Protein AF-X0X8Y9-F1 (afdb_monomer_lite)

pLDDT: mean 87.38, std 11.96, range [33.94, 96.44]

Foldseek 3Di:
DVLQVVLVCQCPPPDCVSHPVDPVSSVVSNVVSVVVVVVPPPPPPPPPPPPPPPDDDPLRVLLVVCCVPCVVQQVQPDADPPPRGTDHLLFCADLRPGDNQDACQVPAPAPDAQPPRNGHDHLQFQADQRPRPRGHPRPPDPDDDDPQFPDAAPDPPDRFTDHANRQAGSHPRDGRPDAGDDPSFPDADPPRRHGDHLCAGQARRNPSHGRPSHVVPPPPDD

Sequence (222 aa):
PEPLWPVLKKAACFDPRRRYADAVTLHRALESAFARVEERRPLRRRSPRRLTVPRPSPLAIQAELFRRRHGGPLGMRYRCFRCDGPIAESMQHCPWCGTADNSFRHISAYPLICPECERGVRPEWTACPWCYAGRLAGNGRPLRADPKAERNCSRRGCTGRLQPFMRYCPVCKQKPRRIWSHPELSDRCPRCRWPVSREFWRLCAWCGRREPGAGAFVAASR

Secondary structure (DSSP, 8-state):
-TTTHHHHHHHT-SSGGGS-SSHHHHHHHHHHHHHHHHHTS------------PPPPHHHHHHHHHHHHHTTTTT--EE-TTT--EE-TT-SS-TTT-------TTT-SSSEE-TTT--EE-TT-SB-TTTS--B----SS-----TT--EE-SSTT---EE-TT-SS-TTT-PPPSSPP-BTTB-EE-TTT--EE-TTT-SB-TTT--B-TTTT-------

Organism: NCBI:txid412755

Structure (mmCIF, N/CA/C/O backbone):
data_AF-X0X8Y9-F1
#
_entry.id   AF-X0X8Y9-F1
#
loop_
_atom_site.group_PDB
_atom_site.id
_atom_site.type_symbol
_atom_site.label_atom_id
_atom_site.label_alt_id
_atom_site.label_comp_id
_atom_site.label_asym_id
_atom_site.label_entity_id
_atom_site.label_seq_id
_atom_site.pdbx_PDB_ins_code
_atom_site.Cartn_x
_atom_site.Cartn_y
_atom_site.Cartn_z
_atom_site.occupancy
_atom_site.B_iso_or_equiv
_atom_site.auth_seq_id
_atom_site.auth_comp_id
_atom_site.auth_asym_id
_atom_site.auth_atom_id
_atom_site.pdbx_PDB_model_num
ATOM 1 N N . PRO A 1 1 ? 30.903 -33.479 -40.314 1.00 66.81 1 PRO A N 1
ATOM 2 C CA . PRO A 1 1 ? 32.132 -33.079 -39.581 1.00 66.81 1 PRO A CA 1
ATOM 3 C C . PRO A 1 1 ? 33.228 -34.121 -39.831 1.00 66.81 1 PRO A C 1
ATOM 5 O O . PRO A 1 1 ? 32.899 -35.270 -40.123 1.00 66.81 1 PRO A O 1
ATOM 8 N N . GLU A 1 2 ? 34.494 -33.711 -39.763 1.00 74.25 2 GLU A N 1
ATOM 9 C CA . GLU A 1 2 ? 35.658 -34.515 -40.177 1.00 74.25 2 GLU A CA 1
ATOM 10 C C . GLU A 1 2 ? 35.669 -35.980 -39.674 1.00 74.25 2 GLU A C 1
ATOM 12 O O . GLU A 1 2 ? 35.932 -36.865 -40.483 1.00 74.25 2 GLU A O 1
ATOM 17 N N . PRO A 1 3 ? 35.305 -36.287 -38.408 1.00 81.62 3 PRO A N 1
ATOM 18 C CA . PRO A 1 3 ? 35.320 -37.665 -37.898 1.00 81.62 3 PRO A CA 1
ATOM 19 C C . PRO A 1 3 ? 34.175 -38.556 -38.408 1.00 81.62 3 PRO A C 1
ATOM 21 O O . PRO A 1 3 ? 34.318 -39.773 -38.448 1.00 81.62 3 PRO A O 1
ATOM 24 N N . LEU A 1 4 ? 33.032 -37.968 -38.781 1.00 86.00 4 LEU A N 1
ATOM 25 C CA . LEU A 1 4 ? 31.817 -38.704 -39.174 1.00 86.00 4 LEU A CA 1
ATOM 26 C C . LEU A 1 4 ? 31.819 -39.105 -40.651 1.00 86.00 4 LEU A C 1
ATOM 28 O O . LEU A 1 4 ? 31.268 -40.137 -41.027 1.00 86.00 4 LEU A O 1
ATOM 32 N N . TRP A 1 5 ? 32.440 -38.292 -41.503 1.00 87.00 5 TRP A N 1
ATOM 33 C CA . TRP A 1 5 ? 32.393 -38.478 -42.952 1.00 87.00 5 TRP A CA 1
ATOM 34 C C . TRP A 1 5 ? 33.022 -39.798 -43.443 1.00 87.00 5 TRP A C 1
ATOM 36 O O . TRP A 1 5 ? 32.417 -40.449 -44.296 1.00 87.00 5 TRP A O 1
ATOM 46 N N . PRO A 1 6 ? 34.163 -40.265 -42.895 1.00 89.50 6 PRO A N 1
ATOM 47 C CA . PRO A 1 6 ? 34.729 -41.564 -43.259 1.00 89.50 6 PRO A CA 1
ATOM 48 C C . PRO A 1 6 ? 33.819 -42.746 -42.895 1.00 89.50 6 PRO A C 1
ATOM 50 O O . PRO A 1 6 ? 33.719 -43.699 -43.667 1.00 89.50 6 PRO A O 1
ATOM 53 N N . VAL A 1 7 ? 33.119 -42.668 -41.756 1.00 90.19 7 VAL A N 1
ATOM 54 C CA . VAL A 1 7 ? 32.194 -43.716 -41.288 1.00 90.19 7 VAL A CA 1
ATOM 55 C C . VAL A 1 7 ? 30.985 -43.814 -42.215 1.00 90.19 7 VAL A C 1
ATOM 57 O O . VAL A 1 7 ? 30.644 -44.900 -42.681 1.00 90.19 7 VAL A O 1
ATOM 60 N N . LEU A 1 8 ? 30.388 -42.674 -42.569 1.00 90.88 8 LEU A N 1
ATOM 61 C CA . LEU A 1 8 ? 29.244 -42.627 -43.484 1.00 90.88 8 LEU A CA 1
ATOM 62 C C . LEU A 1 8 ? 29.615 -43.094 -44.898 1.00 90.88 8 LEU A C 1
ATOM 64 O O . LEU A 1 8 ? 28.872 -43.862 -45.505 1.00 90.88 8 LEU A O 1
ATOM 68 N N . LYS A 1 9 ? 30.796 -42.710 -45.401 1.00 90.12 9 LYS A N 1
ATOM 69 C CA . LYS A 1 9 ? 31.312 -43.187 -46.695 1.00 90.12 9 LYS A CA 1
ATOM 70 C C . LYS A 1 9 ? 31.505 -44.701 -46.728 1.00 90.12 9 LYS A C 1
ATOM 72 O O . LYS A 1 9 ? 31.163 -45.334 -47.724 1.00 90.12 9 LYS A O 1
ATOM 77 N N . LYS A 1 10 ? 32.038 -45.285 -45.652 1.00 89.62 10 LYS A N 1
ATOM 78 C CA . LYS A 1 10 ? 32.224 -46.737 -45.552 1.00 89.62 10 LYS A CA 1
ATOM 79 C C . LYS A 1 10 ? 30.883 -47.473 -45.455 1.00 89.62 10 LYS A C 1
ATOM 81 O O . LYS A 1 10 ? 30.708 -48.499 -46.102 1.00 89.62 10 LYS A O 1
ATOM 86 N N . ALA A 1 11 ? 29.919 -46.928 -44.712 1.00 88.50 11 ALA A N 1
ATOM 87 C CA . ALA A 1 11 ? 28.576 -47.497 -44.590 1.00 88.50 11 ALA A CA 1
ATOM 88 C C . ALA A 1 11 ? 27.799 -47.490 -45.920 1.00 88.50 11 ALA A C 1
ATOM 90 O O . ALA A 1 11 ? 27.109 -48.457 -46.234 1.00 88.50 11 ALA A O 1
ATOM 91 N N . ALA A 1 12 ? 27.951 -46.426 -46.714 1.00 88.50 12 ALA A N 1
ATOM 92 C CA . ALA A 1 12 ? 27.275 -46.243 -47.999 1.00 88.50 12 ALA A CA 1
ATOM 93 C C . ALA A 1 12 ? 28.006 -46.883 -49.201 1.00 88.50 12 ALA A C 1
ATOM 95 O O . ALA A 1 12 ? 27.564 -46.727 -50.338 1.00 88.50 12 ALA A O 1
ATOM 96 N N . CYS A 1 13 ? 29.133 -47.576 -48.990 1.00 87.94 13 CYS A N 1
ATOM 97 C CA . CYS A 1 13 ? 29.916 -48.160 -50.081 1.00 87.94 13 CYS A CA 1
ATOM 98 C C . CYS A 1 13 ? 29.124 -49.262 -50.795 1.00 87.94 13 CYS A C 1
ATOM 100 O O . CYS A 1 13 ? 28.638 -50.165 -50.136 1.00 87.94 13 CYS A O 1
ATOM 102 N N . PHE A 1 14 ? 29.007 -49.245 -52.125 1.00 82.62 14 PHE A N 1
ATOM 103 C CA . PHE A 1 14 ? 28.185 -50.229 -52.844 1.00 82.62 14 PHE A CA 1
ATOM 104 C C . PHE A 1 14 ? 28.696 -51.676 -52.693 1.00 82.62 14 PHE A C 1
ATOM 106 O O . PHE A 1 14 ? 27.888 -52.585 -52.523 1.00 82.62 14 PHE A O 1
ATOM 113 N N . ASP A 1 15 ? 30.016 -51.881 -52.654 1.00 87.94 15 ASP A N 1
ATOM 114 C CA . ASP A 1 15 ? 30.656 -53.191 -52.470 1.00 87.94 15 ASP A CA 1
ATOM 115 C C . ASP A 1 15 ? 30.495 -53.706 -51.019 1.00 87.94 15 ASP A C 1
ATOM 117 O O . ASP A 1 15 ? 31.039 -53.086 -50.096 1.00 87.94 15 ASP A O 1
ATOM 121 N N . PRO A 1 16 ? 29.806 -54.845 -50.788 1.00 80.69 16 PRO A N 1
ATOM 122 C CA . PRO A 1 16 ? 29.609 -55.414 -49.453 1.00 80.69 16 PRO A CA 1
ATOM 123 C C . PRO A 1 16 ? 30.911 -55.695 -48.696 1.00 80.69 16 PRO A C 1
ATOM 125 O O . PRO A 1 16 ? 30.948 -55.546 -47.477 1.00 80.69 16 PRO A O 1
ATOM 128 N N . ARG A 1 17 ? 32.003 -56.031 -49.397 1.00 85.69 17 ARG A N 1
ATOM 129 C CA . ARG A 1 17 ? 33.309 -56.327 -48.774 1.00 85.69 17 ARG A CA 1
ATOM 130 C C . ARG A 1 17 ? 34.001 -55.078 -48.233 1.00 85.69 17 ARG A C 1
ATOM 132 O O . ARG A 1 17 ? 34.916 -55.175 -47.420 1.00 85.69 17 ARG A O 1
ATOM 139 N N . ARG A 1 18 ? 33.575 -53.900 -48.691 1.00 84.19 18 ARG A N 1
ATOM 140 C CA . ARG A 1 18 ? 34.103 -52.596 -48.270 1.00 84.19 18 ARG A CA 1
ATOM 141 C C . ARG A 1 18 ? 33.216 -51.909 -47.230 1.00 84.19 18 ARG A C 1
ATOM 143 O O . ARG A 1 18 ? 33.633 -50.889 -46.678 1.00 84.19 18 ARG A O 1
ATOM 150 N N . ARG A 1 19 ? 32.032 -52.461 -46.933 1.00 87.69 19 ARG A N 1
ATOM 151 C CA . ARG A 1 19 ? 31.127 -51.981 -45.876 1.00 87.69 19 ARG A CA 1
ATOM 152 C C . ARG A 1 19 ? 31.558 -52.475 -44.494 1.00 87.69 19 ARG A C 1
ATOM 154 O O . ARG A 1 19 ? 32.554 -53.174 -44.320 1.00 87.69 19 ARG A O 1
ATOM 161 N N . TYR A 1 20 ? 30.808 -52.056 -43.482 1.00 90.38 20 TYR A N 1
ATOM 162 C CA . TYR A 1 20 ? 30.846 -52.696 -42.174 1.00 90.38 20 TYR A CA 1
ATOM 163 C C . TYR A 1 20 ? 30.244 -54.098 -42.276 1.00 90.38 20 TYR A C 1
ATOM 165 O O . TYR A 1 20 ? 29.235 -54.277 -42.952 1.00 90.38 20 TYR A O 1
ATOM 173 N N . ALA A 1 21 ? 30.879 -55.069 -41.616 1.00 88.00 21 ALA A N 1
ATOM 174 C CA . ALA A 1 21 ? 30.461 -56.469 -41.652 1.00 88.00 21 ALA A CA 1
ATOM 175 C C . ALA A 1 21 ? 29.046 -56.669 -41.085 1.00 88.00 21 ALA A C 1
ATOM 177 O O . ALA A 1 21 ? 28.286 -57.486 -41.592 1.00 88.00 21 ALA A O 1
ATOM 178 N N . ASP A 1 22 ? 28.683 -55.883 -40.070 1.00 89.44 22 ASP A N 1
ATOM 179 C CA . ASP A 1 22 ? 27.375 -55.913 -39.431 1.00 89.44 22 ASP A CA 1
ATOM 180 C C . ASP A 1 22 ? 26.978 -54.533 -38.876 1.00 89.44 22 ASP A C 1
ATOM 182 O O . ASP A 1 22 ? 27.764 -53.573 -38.832 1.00 89.44 22 ASP A O 1
ATOM 186 N N . ALA A 1 23 ? 25.718 -54.441 -38.445 1.00 85.19 23 ALA A N 1
ATOM 187 C CA . ALA A 1 23 ? 25.147 -53.224 -37.879 1.00 85.19 23 ALA A CA 1
ATOM 188 C C . ALA A 1 23 ? 25.803 -52.826 -36.546 1.00 85.19 23 ALA A C 1
ATOM 190 O O . ALA A 1 23 ? 25.884 -51.638 -36.235 1.00 85.19 23 ALA A O 1
ATOM 191 N N . VAL A 1 24 ? 26.320 -53.794 -35.781 1.00 92.00 24 VAL A N 1
ATOM 192 C CA . VAL A 1 24 ? 26.969 -53.559 -34.480 1.00 92.00 24 VAL A CA 1
ATOM 193 C C . VAL A 1 24 ? 28.293 -52.818 -34.671 1.00 92.00 24 VAL A C 1
ATOM 195 O O . VAL A 1 24 ? 28.588 -51.846 -33.973 1.00 92.00 24 VAL A O 1
ATOM 198 N N . THR A 1 25 ? 29.071 -53.230 -35.666 1.00 89.69 25 THR A N 1
ATOM 199 C CA . THR A 1 25 ? 30.358 -52.635 -36.026 1.00 89.69 25 THR A CA 1
ATOM 200 C C . THR A 1 25 ? 30.165 -51.222 -36.572 1.00 89.69 25 THR A C 1
ATOM 202 O O . THR A 1 25 ? 30.924 -50.317 -36.218 1.00 89.69 25 THR A O 1
ATOM 205 N N . LEU A 1 26 ? 29.123 -51.002 -37.382 1.00 92.94 26 LEU A N 1
ATOM 206 C CA . LEU A 1 26 ? 28.735 -49.661 -37.827 1.00 92.94 26 LEU A CA 1
ATOM 207 C C . LEU A 1 26 ? 28.342 -48.768 -36.642 1.00 92.94 26 LEU A C 1
ATOM 209 O O . LEU A 1 26 ? 28.807 -47.632 -36.552 1.00 92.94 26 LEU A O 1
ATOM 213 N N . HIS A 1 27 ? 27.514 -49.276 -35.730 1.00 90.75 27 HIS A N 1
ATOM 214 C CA . HIS A 1 27 ? 27.032 -48.511 -34.584 1.00 90.75 27 HIS A CA 1
ATOM 215 C C . HIS A 1 27 ? 28.185 -48.040 -33.687 1.00 90.75 27 HIS A C 1
ATOM 217 O O . HIS A 1 27 ? 28.309 -46.844 -33.428 1.00 90.75 27 HIS A O 1
ATOM 223 N N . ARG A 1 28 ? 29.117 -48.938 -33.338 1.00 92.81 28 ARG A N 1
ATOM 224 C CA . ARG A 1 28 ? 30.324 -48.590 -32.561 1.00 92.81 28 ARG A CA 1
ATOM 225 C C . ARG A 1 28 ? 31.204 -47.553 -33.264 1.00 92.81 28 ARG A C 1
ATOM 227 O O . ARG A 1 28 ? 31.766 -46.662 -32.622 1.00 92.81 28 ARG A O 1
ATOM 234 N N . ALA A 1 29 ? 31.331 -47.656 -34.589 1.00 90.81 29 ALA A N 1
ATOM 235 C CA . ALA A 1 29 ? 32.090 -46.693 -35.383 1.00 90.81 29 ALA A CA 1
ATOM 236 C C . ALA A 1 29 ? 31.421 -45.308 -35.401 1.00 90.81 29 ALA A C 1
ATOM 238 O O . ALA A 1 29 ? 32.118 -44.294 -35.330 1.00 90.81 29 ALA A O 1
ATOM 239 N N . LEU A 1 30 ? 30.087 -45.261 -35.458 1.00 93.38 30 LEU A N 1
ATOM 240 C CA . LEU A 1 30 ? 29.317 -44.022 -35.355 1.00 93.38 30 LEU A CA 1
ATOM 241 C C . LEU A 1 30 ? 29.468 -43.382 -33.975 1.00 93.38 30 LEU A C 1
ATOM 243 O O . LEU A 1 30 ? 29.804 -42.202 -33.910 1.00 93.38 30 LEU A O 1
ATOM 247 N N . GLU A 1 31 ? 29.294 -44.138 -32.890 1.00 93.31 31 GLU A N 1
ATOM 248 C CA . GLU A 1 31 ? 29.461 -43.624 -31.521 1.00 93.31 31 GLU A CA 1
ATOM 249 C C . GLU A 1 31 ? 30.859 -43.036 -31.304 1.00 93.31 31 GLU A C 1
ATOM 251 O O . GLU A 1 31 ? 30.999 -41.906 -30.834 1.00 93.31 31 GLU A O 1
ATOM 256 N N . SER A 1 32 ? 31.895 -43.749 -31.753 1.00 89.38 32 SER A N 1
ATOM 257 C CA . SER A 1 32 ? 33.283 -43.275 -31.680 1.00 89.38 32 SER A CA 1
ATOM 258 C C . SER A 1 32 ? 33.499 -41.983 -32.477 1.00 89.38 32 SER A C 1
ATOM 260 O O . SER A 1 32 ? 34.232 -41.088 -32.051 1.00 89.38 32 SER A O 1
ATOM 262 N N . ALA A 1 33 ? 32.868 -41.861 -33.648 1.00 90.75 33 ALA A N 1
ATOM 263 C CA . ALA A 1 33 ? 32.947 -40.654 -34.461 1.00 90.75 33 ALA A CA 1
ATOM 264 C C . ALA A 1 33 ? 32.200 -39.474 -33.821 1.00 90.75 33 ALA A C 1
ATOM 266 O O . ALA A 1 33 ? 32.706 -38.353 -33.865 1.00 90.75 33 ALA A O 1
ATOM 267 N N . PHE A 1 34 ? 31.042 -39.712 -33.201 1.00 90.00 34 PHE A N 1
ATOM 268 C CA . PHE A 1 34 ? 30.302 -38.690 -32.458 1.00 90.00 34 PHE A CA 1
ATOM 269 C C . PHE A 1 34 ? 31.062 -38.215 -31.217 1.00 90.00 34 PHE A C 1
ATOM 271 O O . PHE A 1 34 ? 31.177 -37.006 -31.021 1.00 90.00 34 PHE A O 1
ATOM 278 N N . ALA A 1 35 ? 31.661 -39.126 -30.444 1.00 87.44 35 ALA A N 1
ATOM 279 C CA . ALA A 1 35 ? 32.485 -38.775 -29.286 1.00 87.44 35 ALA A CA 1
ATOM 280 C C . ALA A 1 35 ? 33.635 -37.831 -29.679 1.00 87.44 35 ALA A C 1
ATOM 282 O O . ALA A 1 35 ? 33.803 -36.768 -29.087 1.00 87.44 35 ALA A O 1
ATOM 283 N N . ARG A 1 36 ? 34.341 -38.136 -30.776 1.00 86.12 36 ARG A N 1
ATOM 284 C CA . ARG A 1 36 ? 35.411 -37.276 -31.318 1.00 86.12 36 ARG A CA 1
ATOM 285 C C . ARG A 1 36 ? 34.916 -35.914 -31.801 1.00 86.12 36 ARG A C 1
ATOM 287 O O . ARG A 1 36 ? 35.677 -34.950 -31.797 1.00 86.12 36 ARG A O 1
ATOM 294 N N . VAL A 1 37 ? 33.676 -35.823 -32.279 1.00 85.75 37 VAL A N 1
ATOM 295 C CA . VAL A 1 37 ? 33.069 -34.540 -32.668 1.00 85.75 37 VAL A CA 1
ATOM 296 C C . VAL A 1 37 ? 32.764 -33.696 -31.436 1.00 85.75 37 VAL A C 1
ATOM 298 O O . VAL A 1 37 ? 33.011 -32.491 -31.473 1.00 85.75 37 VAL A O 1
ATOM 301 N N . GLU A 1 38 ? 32.281 -34.312 -30.358 1.00 81.56 38 GLU A N 1
ATOM 302 C CA . GLU A 1 38 ? 31.986 -33.604 -29.111 1.00 81.56 38 GLU A CA 1
ATOM 303 C C . GLU A 1 38 ? 33.271 -33.188 -28.378 1.00 81.56 38 GLU A C 1
ATOM 305 O O . GLU A 1 38 ? 33.365 -32.053 -27.924 1.00 81.56 38 GLU A O 1
ATOM 310 N N . GLU A 1 39 ? 34.310 -34.030 -28.365 1.00 81.06 39 GLU A N 1
ATOM 311 C CA . GLU A 1 39 ? 35.641 -33.684 -27.832 1.00 81.06 39 GLU A CA 1
ATOM 312 C C . GLU A 1 39 ? 36.294 -32.524 -28.594 1.00 81.06 39 GLU A C 1
ATOM 314 O O . GLU A 1 39 ? 36.922 -31.645 -28.004 1.00 81.06 39 GLU A O 1
ATOM 319 N N . ARG A 1 40 ? 36.133 -32.494 -29.925 1.00 76.25 40 ARG A N 1
ATOM 320 C CA . ARG A 1 40 ? 36.637 -31.407 -30.779 1.00 76.25 40 ARG A CA 1
ATOM 321 C C . ARG A 1 40 ? 35.747 -30.172 -30.758 1.00 76.25 40 ARG A C 1
ATOM 323 O O . ARG A 1 40 ? 36.097 -29.175 -31.395 1.00 76.25 40 ARG A O 1
ATOM 330 N N . ARG A 1 41 ? 34.603 -30.205 -30.073 1.00 74.94 41 ARG A N 1
ATOM 331 C CA . ARG A 1 41 ? 33.740 -29.038 -29.936 1.00 74.94 41 ARG A CA 1
ATOM 332 C C . ARG A 1 41 ? 34.466 -28.054 -29.021 1.00 74.94 41 ARG A C 1
ATOM 334 O O . ARG A 1 41 ? 34.586 -28.320 -27.826 1.00 74.94 41 ARG A O 1
ATOM 341 N N . PRO A 1 42 ? 34.960 -26.910 -29.533 1.00 67.44 42 PRO A N 1
ATOM 342 C CA . PRO A 1 42 ? 35.598 -25.945 -28.662 1.00 67.44 42 PRO A CA 1
ATOM 343 C C . PRO A 1 42 ? 34.568 -25.543 -27.612 1.00 67.44 42 PRO A C 1
ATOM 345 O O . PRO A 1 42 ? 33.454 -25.128 -27.961 1.00 67.44 42 PRO A O 1
ATOM 348 N N . LEU A 1 43 ? 34.928 -25.671 -26.330 1.00 63.81 43 LEU A N 1
ATOM 349 C CA . LEU A 1 43 ? 34.192 -25.024 -25.255 1.00 63.81 43 LEU A CA 1
ATOM 350 C C . LEU A 1 43 ? 34.095 -23.563 -25.668 1.00 63.81 43 LEU A C 1
ATOM 352 O O . LEU A 1 43 ? 35.095 -22.843 -25.658 1.00 63.81 43 LEU A O 1
ATOM 356 N N . ARG A 1 44 ? 32.909 -23.132 -26.113 1.00 58.47 44 ARG A N 1
ATOM 357 C CA . ARG A 1 44 ? 32.643 -21.721 -26.368 1.00 58.47 44 ARG A CA 1
ATOM 358 C C . ARG A 1 44 ? 32.876 -21.039 -25.031 1.00 58.47 44 ARG A C 1
ATOM 360 O O . ARG A 1 44 ? 31.972 -21.004 -24.197 1.00 58.47 44 ARG A O 1
ATOM 367 N N . ARG A 1 45 ? 34.087 -20.513 -24.823 1.00 57.75 45 ARG A N 1
ATOM 368 C CA . ARG A 1 45 ? 34.375 -19.534 -23.786 1.00 57.75 45 ARG A CA 1
ATOM 369 C C . ARG A 1 45 ? 33.415 -18.403 -24.089 1.00 57.75 45 ARG A C 1
ATOM 371 O O . ARG A 1 45 ? 33.621 -17.632 -25.025 1.00 57.75 45 ARG A O 1
ATOM 378 N N . ARG A 1 46 ? 32.282 -18.396 -23.385 1.00 58.22 46 ARG A N 1
ATOM 379 C CA . ARG A 1 46 ? 31.335 -17.294 -23.421 1.00 58.22 46 ARG A CA 1
ATOM 380 C C . ARG A 1 46 ? 32.139 -16.113 -22.912 1.00 58.22 46 ARG A C 1
ATOM 382 O O . ARG A 1 46 ? 32.348 -15.992 -21.711 1.00 58.22 46 ARG A O 1
ATOM 389 N N . SER A 1 47 ? 32.650 -15.306 -23.839 1.00 54.97 47 SER A N 1
ATOM 390 C CA . SER A 1 47 ? 33.189 -13.996 -23.509 1.00 54.97 47 SER A CA 1
ATOM 391 C C . SER A 1 47 ? 32.129 -13.337 -22.628 1.00 54.97 47 SER A C 1
ATOM 393 O O . SER A 1 47 ? 30.957 -13.361 -23.036 1.00 54.97 47 SER A O 1
ATOM 395 N N . PRO A 1 48 ? 32.455 -12.901 -21.396 1.00 53.81 48 PRO A N 1
ATOM 396 C CA . PRO A 1 48 ? 31.458 -12.348 -20.500 1.00 53.81 48 PRO A CA 1
ATOM 397 C C . PRO A 1 48 ? 30.810 -11.199 -21.257 1.00 53.81 48 PRO A C 1
ATOM 399 O O . PRO A 1 48 ? 31.452 -10.185 -21.535 1.00 53.81 48 PRO A O 1
ATOM 402 N N . ARG A 1 49 ? 29.553 -11.391 -21.680 1.00 57.66 49 ARG A N 1
ATOM 403 C CA . ARG A 1 49 ? 28.761 -10.306 -22.245 1.00 57.66 49 ARG A CA 1
ATOM 404 C C . ARG A 1 49 ? 28.807 -9.237 -21.170 1.00 57.66 49 ARG A C 1
ATOM 406 O O . ARG A 1 49 ? 28.274 -9.466 -20.086 1.00 57.66 49 ARG A O 1
ATOM 413 N N . ARG A 1 50 ? 29.481 -8.113 -21.443 1.00 57.28 50 ARG A N 1
ATOM 414 C CA . ARG A 1 50 ? 29.315 -6.906 -20.639 1.00 57.28 50 ARG A CA 1
ATOM 415 C C . ARG A 1 50 ? 27.815 -6.657 -20.647 1.00 57.28 50 ARG A C 1
ATOM 417 O O . ARG A 1 50 ? 27.263 -6.283 -21.677 1.00 57.28 50 ARG A O 1
ATOM 424 N N . LEU A 1 51 ? 27.150 -6.998 -19.547 1.00 60.25 51 LEU A N 1
ATOM 425 C CA . LEU A 1 51 ? 25.762 -6.647 -19.324 1.00 60.25 51 LEU A CA 1
ATOM 426 C C . LEU A 1 51 ? 25.762 -5.127 -19.331 1.00 60.25 51 LEU A C 1
ATOM 428 O O . LEU A 1 51 ? 26.231 -4.500 -18.384 1.00 60.25 51 LEU A O 1
ATOM 432 N N . THR A 1 52 ? 25.346 -4.537 -20.448 1.00 61.28 52 THR A N 1
ATOM 433 C CA . THR A 1 52 ? 25.115 -3.104 -20.541 1.00 61.28 52 THR A CA 1
ATOM 434 C C . THR A 1 52 ? 24.025 -2.815 -19.523 1.00 61.28 52 THR A C 1
ATOM 436 O O . THR A 1 52 ? 22.862 -3.127 -19.770 1.00 61.28 52 THR A O 1
ATOM 439 N N . VAL A 1 53 ? 24.406 -2.333 -18.337 1.00 64.81 53 VAL A N 1
ATOM 440 C CA . VAL A 1 53 ? 23.449 -1.982 -17.288 1.00 64.81 53 VAL A CA 1
ATOM 441 C C . VAL A 1 53 ? 22.542 -0.913 -17.895 1.00 64.81 53 VAL A C 1
ATOM 443 O O . VAL A 1 53 ? 23.048 0.156 -18.257 1.00 64.81 53 VAL A O 1
ATOM 446 N N . PRO A 1 54 ? 21.239 -1.188 -18.093 1.00 71.31 54 PRO A N 1
ATOM 447 C CA . PRO A 1 54 ? 20.341 -0.210 -18.678 1.00 71.31 54 PRO A CA 1
ATOM 448 C C . PRO A 1 54 ? 20.366 1.043 -17.810 1.00 71.31 54 PRO A C 1
ATOM 450 O O . PRO A 1 54 ? 20.276 0.951 -16.583 1.00 71.31 54 PRO A O 1
ATOM 453 N N . ARG A 1 55 ? 20.506 2.218 -18.433 1.00 77.00 55 ARG A N 1
ATOM 45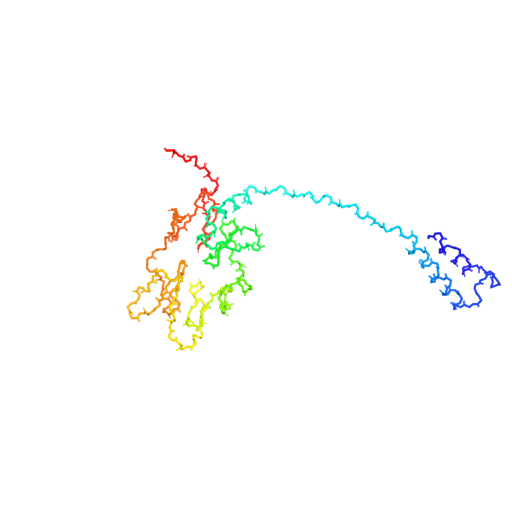4 C CA . ARG A 1 55 ? 20.419 3.477 -17.689 1.00 77.00 55 ARG A CA 1
ATOM 455 C C . ARG A 1 55 ? 19.062 3.516 -16.972 1.00 77.00 55 ARG A C 1
ATOM 457 O O . ARG A 1 55 ? 18.043 3.254 -17.618 1.00 77.00 55 ARG A O 1
ATOM 464 N N . PRO A 1 56 ? 19.025 3.807 -15.661 1.00 81.56 56 PRO A N 1
ATOM 465 C CA . PRO A 1 56 ? 17.773 3.839 -14.925 1.00 81.56 56 PRO A CA 1
ATOM 466 C C . PRO A 1 56 ? 16.869 4.929 -15.504 1.00 81.56 56 PRO A C 1
ATOM 468 O O . PRO A 1 56 ? 17.324 6.026 -15.828 1.00 81.56 56 PRO A O 1
ATOM 471 N N . SER A 1 57 ? 15.578 4.624 -15.644 1.00 86.00 57 SER A N 1
ATOM 472 C CA . SER A 1 57 ? 14.605 5.618 -16.100 1.00 86.00 57 SER A CA 1
ATOM 473 C C . SER A 1 57 ? 14.500 6.773 -15.091 1.00 86.00 57 SER A C 1
ATOM 475 O O . SER A 1 57 ? 14.719 6.555 -13.895 1.00 86.00 57 SER A O 1
ATOM 477 N N . PRO A 1 58 ? 14.090 7.985 -15.511 1.00 85.94 58 PRO A N 1
ATOM 478 C CA . PRO A 1 58 ? 13.862 9.096 -14.582 1.00 85.94 58 PRO A CA 1
ATOM 479 C C . PRO A 1 58 ? 12.925 8.728 -13.421 1.00 85.94 58 PRO A C 1
ATOM 481 O O . PRO A 1 58 ? 13.160 9.116 -12.281 1.00 85.94 58 PRO A O 1
ATOM 484 N N . LEU A 1 59 ? 11.907 7.902 -13.693 1.00 84.94 59 LEU A N 1
ATOM 485 C CA . LEU A 1 59 ? 10.999 7.384 -12.670 1.00 84.94 59 LEU A CA 1
ATOM 486 C C . LEU A 1 59 ? 11.716 6.466 -11.674 1.00 84.94 59 LEU A C 1
ATOM 488 O O . LEU A 1 59 ? 11.464 6.561 -10.478 1.00 84.94 59 LEU A O 1
ATOM 492 N N . ALA A 1 60 ? 12.604 5.589 -12.149 1.00 87.94 60 ALA A N 1
ATOM 493 C CA . ALA A 1 60 ? 13.385 4.712 -11.280 1.00 87.94 60 ALA A CA 1
ATOM 494 C C . ALA A 1 60 ? 14.329 5.517 -10.372 1.00 87.94 60 ALA A C 1
ATOM 496 O O . ALA A 1 60 ? 14.467 5.190 -9.196 1.00 87.94 60 ALA A O 1
ATOM 497 N N . ILE A 1 61 ? 14.915 6.603 -10.887 1.00 89.88 61 ILE A N 1
ATOM 498 C CA . ILE A 1 61 ? 15.747 7.522 -10.097 1.00 89.88 61 ILE A CA 1
ATOM 499 C C . ILE A 1 61 ? 14.900 8.232 -9.031 1.00 89.88 61 ILE A C 1
ATOM 501 O O . ILE A 1 61 ? 15.265 8.217 -7.858 1.00 89.88 61 ILE A O 1
ATOM 505 N N . GLN A 1 62 ? 13.745 8.797 -9.400 1.00 90.19 62 GLN A N 1
ATOM 506 C CA . GLN A 1 62 ? 12.819 9.439 -8.452 1.00 90.19 62 GLN A CA 1
ATOM 507 C C . GLN A 1 62 ? 12.345 8.472 -7.360 1.00 90.19 62 GLN A C 1
ATOM 509 O O . GLN A 1 62 ? 12.352 8.811 -6.177 1.00 90.19 62 GLN A O 1
ATOM 514 N N . ALA A 1 63 ? 11.970 7.256 -7.752 1.00 92.12 63 ALA A N 1
ATOM 515 C CA . ALA A 1 63 ? 11.561 6.193 -6.846 1.00 92.12 63 ALA A CA 1
ATOM 516 C C . ALA A 1 63 ? 12.674 5.815 -5.857 1.00 92.12 63 ALA A C 1
ATOM 518 O O . ALA A 1 63 ? 12.421 5.667 -4.661 1.00 92.12 63 ALA A O 1
ATOM 519 N N . GLU A 1 64 ? 13.911 5.695 -6.336 1.00 92.50 64 GLU A N 1
ATOM 520 C CA . GLU A 1 64 ? 15.076 5.404 -5.502 1.00 92.50 64 GLU A CA 1
ATOM 521 C C . GLU A 1 64 ? 15.373 6.540 -4.512 1.00 92.50 64 GLU A C 1
ATOM 523 O O . GLU A 1 64 ? 15.566 6.281 -3.323 1.00 92.50 64 GLU A O 1
ATOM 528 N N . LEU A 1 65 ? 15.360 7.793 -4.976 1.00 92.31 65 LEU A N 1
ATOM 529 C CA . LEU A 1 65 ? 15.543 8.973 -4.124 1.00 92.31 65 LEU A CA 1
ATOM 530 C C . LEU A 1 65 ? 14.471 9.037 -3.032 1.00 92.31 65 LEU A C 1
ATOM 532 O O . LEU A 1 65 ? 14.798 9.195 -1.853 1.00 92.31 65 LEU A O 1
ATOM 536 N N . PHE A 1 66 ? 13.206 8.823 -3.404 1.00 93.12 66 PHE A N 1
ATOM 537 C CA . PHE A 1 66 ? 12.104 8.764 -2.450 1.00 93.12 66 PHE A CA 1
ATOM 538 C C . PHE A 1 66 ? 12.315 7.656 -1.413 1.00 93.12 66 PHE A C 1
ATOM 540 O O . PHE A 1 66 ? 12.147 7.890 -0.216 1.00 93.12 66 PHE A O 1
ATOM 547 N N . ARG A 1 67 ? 12.719 6.452 -1.846 1.00 94.62 67 ARG A N 1
ATOM 548 C CA . ARG A 1 67 ? 12.986 5.330 -0.933 1.00 94.62 67 ARG A CA 1
ATOM 549 C C . ARG A 1 67 ? 14.075 5.673 0.074 1.00 94.62 67 ARG A C 1
ATOM 551 O O . ARG A 1 67 ? 13.921 5.358 1.249 1.00 94.62 67 ARG A O 1
ATOM 558 N N . ARG A 1 68 ? 15.168 6.296 -0.370 1.00 93.12 68 ARG A N 1
ATOM 559 C CA . ARG A 1 68 ? 16.281 6.670 0.514 1.00 93.12 68 ARG A CA 1
ATOM 560 C C . ARG A 1 68 ? 15.853 7.696 1.558 1.00 93.12 68 ARG A C 1
ATOM 562 O O . ARG A 1 68 ? 16.229 7.553 2.715 1.00 93.12 68 ARG A O 1
ATOM 569 N N . ARG A 1 69 ? 15.051 8.689 1.162 1.00 92.00 69 ARG A N 1
ATOM 570 C CA . ARG A 1 69 ? 14.621 9.777 2.051 1.00 92.00 69 ARG A CA 1
ATOM 571 C C . ARG A 1 69 ? 13.493 9.370 3.001 1.00 92.00 69 ARG A C 1
ATOM 573 O O . ARG A 1 69 ? 13.553 9.687 4.179 1.00 92.00 69 ARG A O 1
ATOM 580 N N . HIS A 1 70 ? 12.490 8.650 2.503 1.00 93.19 70 HIS A N 1
ATOM 581 C CA . HIS A 1 70 ? 11.231 8.425 3.225 1.00 93.19 70 HIS A CA 1
ATOM 582 C C . HIS A 1 70 ? 10.892 6.941 3.444 1.00 93.19 70 HIS A C 1
ATOM 584 O O . HIS A 1 70 ? 9.903 6.615 4.105 1.00 93.19 70 HIS A O 1
ATOM 590 N N . GLY A 1 71 ? 11.676 6.015 2.882 1.00 91.19 71 GLY A N 1
ATOM 591 C CA . GLY A 1 71 ? 11.303 4.602 2.815 1.00 91.19 71 GLY A CA 1
ATOM 592 C C . GLY A 1 71 ? 11.285 3.886 4.164 1.00 91.19 71 GLY A C 1
ATOM 593 O O . GLY A 1 71 ? 10.430 3.029 4.375 1.00 91.19 71 GLY A O 1
ATOM 594 N N . GLY A 1 72 ? 12.175 4.258 5.089 1.00 91.44 72 GLY A N 1
ATOM 595 C CA . GLY A 1 72 ? 12.203 3.709 6.449 1.00 91.44 72 GLY A CA 1
ATOM 596 C C . GLY A 1 72 ? 10.912 4.009 7.222 1.00 91.44 72 GLY A C 1
ATOM 597 O O . GLY A 1 72 ? 10.180 3.064 7.531 1.00 91.44 72 GLY A O 1
ATOM 598 N N . PRO A 1 73 ? 10.589 5.294 7.475 1.00 91.50 73 PRO A N 1
ATOM 599 C CA . PRO A 1 73 ? 9.379 5.694 8.199 1.00 91.50 73 PRO A CA 1
ATOM 600 C C . PRO A 1 73 ? 8.075 5.201 7.558 1.00 91.50 73 PRO A C 1
ATOM 602 O O . PRO A 1 73 ? 7.176 4.746 8.257 1.00 91.50 73 PRO A O 1
ATOM 605 N N . LEU A 1 74 ? 7.985 5.212 6.222 1.00 91.69 74 LEU A N 1
ATOM 606 C CA . LEU A 1 74 ? 6.788 4.755 5.503 1.00 91.69 74 LEU A CA 1
ATOM 607 C C . LEU A 1 74 ? 6.691 3.230 5.356 1.00 91.69 74 LEU A C 1
ATOM 609 O O . LEU A 1 74 ? 5.714 2.732 4.792 1.00 91.69 74 LEU A O 1
ATOM 613 N N . GLY A 1 75 ? 7.694 2.476 5.814 1.00 91.19 75 GLY A N 1
ATOM 614 C CA . GLY A 1 75 ? 7.723 1.022 5.670 1.00 91.19 75 GLY A CA 1
ATOM 615 C C . GLY A 1 75 ? 7.779 0.554 4.212 1.00 91.19 75 GLY A C 1
ATOM 616 O O . GLY A 1 75 ? 7.246 -0.509 3.890 1.00 91.19 75 GLY A O 1
ATOM 617 N N . MET A 1 76 ? 8.416 1.321 3.321 1.00 92.19 76 MET A N 1
ATOM 618 C CA . MET A 1 76 ? 8.582 0.976 1.905 1.00 92.19 76 MET A CA 1
ATOM 619 C C . MET A 1 76 ? 9.672 -0.079 1.688 1.00 92.19 76 MET A C 1
ATOM 621 O O . MET A 1 76 ? 10.720 0.179 1.092 1.00 92.19 76 MET A O 1
ATOM 625 N N . ARG A 1 77 ? 9.432 -1.277 2.214 1.00 90.75 77 ARG A N 1
ATOM 626 C CA . ARG A 1 77 ? 10.378 -2.399 2.173 1.00 90.75 77 ARG A CA 1
ATOM 627 C C . ARG A 1 77 ? 10.202 -3.286 0.944 1.00 90.75 77 ARG A C 1
ATOM 629 O O . ARG A 1 77 ? 11.038 -4.146 0.693 1.00 90.75 77 ARG A O 1
ATOM 636 N N . TYR A 1 78 ? 9.127 -3.085 0.191 1.00 93.62 78 TYR A N 1
ATOM 637 C CA . TYR A 1 78 ? 8.727 -3.972 -0.893 1.00 93.62 78 TYR A CA 1
ATOM 638 C C . TYR A 1 78 ? 8.863 -3.288 -2.246 1.00 93.62 78 TYR A C 1
ATOM 640 O O . TYR A 1 78 ? 8.933 -2.060 -2.338 1.00 93.62 78 TYR A O 1
ATOM 648 N N . ARG A 1 79 ? 8.886 -4.095 -3.304 1.00 94.56 79 ARG A N 1
ATOM 649 C CA . ARG A 1 79 ? 8.946 -3.626 -4.688 1.00 94.56 79 ARG A CA 1
ATOM 650 C C . ARG A 1 79 ? 7.673 -4.011 -5.416 1.00 94.56 79 ARG A C 1
ATOM 652 O O . ARG A 1 79 ? 7.155 -5.108 -5.240 1.00 94.56 79 ARG A O 1
ATOM 659 N N . CYS A 1 80 ? 7.164 -3.083 -6.213 1.00 95.44 80 CYS A N 1
ATOM 660 C CA . CYS A 1 80 ? 6.001 -3.323 -7.047 1.00 95.44 80 CYS A CA 1
ATOM 661 C C . CYS A 1 80 ? 6.327 -4.358 -8.124 1.00 95.44 80 CYS A C 1
ATOM 663 O O . CYS A 1 80 ? 7.250 -4.135 -8.902 1.00 95.44 80 CYS A O 1
ATOM 665 N N . PHE A 1 81 ? 5.532 -5.421 -8.249 1.00 94.69 81 PHE A N 1
ATOM 666 C CA . PHE A 1 81 ? 5.798 -6.475 -9.240 1.00 94.69 81 PHE A CA 1
ATOM 667 C C . PHE A 1 81 ? 5.802 -5.955 -10.691 1.00 94.69 81 PHE A C 1
ATOM 669 O O . PHE A 1 81 ? 6.443 -6.533 -11.562 1.00 94.69 81 PHE A O 1
ATOM 676 N N . ARG A 1 82 ? 5.076 -4.857 -10.957 1.00 94.56 82 ARG A N 1
ATOM 677 C CA . ARG A 1 82 ? 4.895 -4.308 -12.307 1.00 94.56 82 ARG A CA 1
ATOM 678 C C . ARG A 1 82 ? 5.967 -3.303 -12.717 1.00 94.56 82 ARG A C 1
ATOM 680 O O . ARG A 1 82 ? 6.335 -3.252 -13.884 1.00 94.56 82 ARG A O 1
ATOM 687 N N . CYS A 1 83 ? 6.399 -2.438 -11.801 1.00 93.19 83 CYS A N 1
ATOM 688 C CA . CYS A 1 83 ? 7.296 -1.320 -12.126 1.00 93.19 83 CYS A CA 1
ATOM 689 C C . CYS A 1 83 ? 8.543 -1.244 -11.241 1.00 93.19 83 CYS A C 1
ATOM 691 O O . CYS A 1 83 ? 9.283 -0.269 -11.332 1.00 93.19 83 CYS A O 1
ATOM 693 N N . ASP A 1 84 ? 8.715 -2.208 -10.336 1.00 93.69 84 ASP A N 1
ATOM 694 C CA . ASP A 1 84 ? 9.834 -2.355 -9.401 1.00 93.69 84 ASP A CA 1
ATOM 695 C C . ASP A 1 84 ? 10.065 -1.180 -8.425 1.00 93.69 84 ASP A C 1
ATOM 697 O O . ASP A 1 84 ? 11.026 -1.145 -7.655 1.00 93.69 84 ASP A O 1
ATOM 701 N N . GLY A 1 85 ? 9.142 -0.214 -8.420 1.00 94.56 85 GLY A N 1
ATOM 702 C CA . GLY A 1 85 ? 9.162 0.941 -7.531 1.00 94.56 85 GLY A CA 1
ATOM 703 C C . GLY A 1 85 ? 8.837 0.558 -6.081 1.00 94.56 85 GLY A C 1
ATOM 704 O O . GLY A 1 85 ? 8.094 -0.400 -5.852 1.00 94.56 85 GLY A O 1
ATOM 705 N N . PRO A 1 86 ? 9.355 1.306 -5.092 1.00 96.00 86 PRO A N 1
ATOM 706 C CA . PRO A 1 86 ? 9.192 1.003 -3.677 1.00 96.00 86 PRO A CA 1
ATOM 707 C C . PRO A 1 86 ? 7.738 1.182 -3.231 1.00 96.00 86 PRO A C 1
ATOM 709 O O . PRO A 1 86 ? 7.098 2.190 -3.539 1.00 96.00 86 PRO A O 1
ATOM 712 N N . ILE A 1 87 ? 7.215 0.211 -2.492 1.00 96.44 87 ILE A N 1
ATOM 713 C CA . ILE A 1 87 ? 5.850 0.219 -1.958 1.00 96.44 87 ILE A CA 1
ATOM 714 C C . ILE A 1 87 ? 5.835 -0.281 -0.513 1.00 96.44 87 ILE A C 1
ATOM 716 O O . ILE A 1 87 ? 6.722 -1.020 -0.081 1.00 96.44 87 ILE A O 1
ATOM 720 N N . ALA A 1 88 ? 4.805 0.118 0.229 1.00 95.00 88 ALA A N 1
ATOM 721 C CA . ALA A 1 88 ? 4.526 -0.381 1.570 1.00 95.00 88 ALA A CA 1
ATOM 722 C C . ALA A 1 88 ? 3.271 -1.266 1.568 1.00 95.00 88 ALA A C 1
ATOM 724 O O . ALA A 1 88 ? 2.341 -1.040 0.794 1.00 95.00 88 ALA A O 1
ATOM 725 N N . GLU A 1 89 ? 3.211 -2.231 2.486 1.00 94.50 89 GLU A N 1
ATOM 726 C CA . GLU A 1 89 ? 2.067 -3.147 2.639 1.00 94.50 89 GLU A CA 1
ATOM 727 C C . GLU A 1 89 ? 0.758 -2.435 3.013 1.00 94.50 89 GLU A C 1
ATOM 729 O O . GLU A 1 89 ? -0.322 -2.984 2.830 1.00 94.50 89 GLU A O 1
ATOM 734 N N . SER A 1 90 ? 0.810 -1.196 3.498 1.00 93.81 90 SER A N 1
ATOM 735 C CA . SER A 1 90 ? -0.376 -0.382 3.786 1.00 93.81 90 SER A CA 1
ATOM 736 C C . SER A 1 90 ? -0.953 0.329 2.550 1.00 93.81 90 SER A C 1
ATOM 738 O O . SER A 1 90 ? -2.081 0.821 2.588 1.00 93.81 90 SER A O 1
ATOM 740 N N . MET A 1 91 ? -0.212 0.386 1.435 1.00 95.38 91 MET A N 1
ATOM 741 C CA . MET A 1 91 ? -0.595 1.112 0.215 1.00 95.38 91 MET A CA 1
ATOM 742 C C . MET A 1 91 ? -1.528 0.298 -0.664 1.00 95.38 91 MET A C 1
ATOM 744 O O . MET A 1 91 ? -1.158 -0.792 -1.082 1.00 95.38 91 MET A O 1
ATOM 748 N N . GLN A 1 92 ? -2.712 0.817 -0.983 1.00 94.75 92 GLN A N 1
ATOM 749 C CA . GLN A 1 92 ? -3.710 0.136 -1.820 1.00 94.75 92 GLN A CA 1
ATOM 750 C C . GLN A 1 92 ? -3.305 0.069 -3.292 1.00 94.75 92 GLN A C 1
ATOM 752 O O . GLN A 1 92 ? -3.615 -0.903 -3.970 1.00 94.75 92 GLN A O 1
ATOM 757 N N . HIS A 1 93 ? -2.611 1.097 -3.766 1.00 96.31 93 HIS A N 1
ATOM 758 C CA . HIS A 1 93 ? -2.132 1.225 -5.132 1.00 96.31 93 HIS A CA 1
ATOM 759 C C . HIS A 1 93 ? -0.639 1.522 -5.120 1.00 96.31 93 HIS A C 1
ATOM 761 O O . HIS A 1 93 ? -0.140 2.222 -4.237 1.00 96.31 93 HIS A O 1
ATOM 767 N N . CYS A 1 94 ? 0.071 1.053 -6.140 1.00 96.25 94 CYS A N 1
ATOM 768 C CA . CYS A 1 94 ? 1.434 1.483 -6.389 1.00 96.25 94 CYS A CA 1
ATOM 769 C C . CYS A 1 94 ? 1.442 2.990 -6.731 1.00 96.25 94 CYS A C 1
ATOM 771 O O . CYS A 1 94 ? 0.813 3.376 -7.719 1.00 96.25 94 CYS A O 1
ATOM 773 N N . PRO A 1 95 ? 2.173 3.846 -5.993 1.00 95.81 95 PRO A N 1
ATOM 774 C CA . PRO A 1 95 ? 2.210 5.286 -6.263 1.00 95.81 95 PRO A CA 1
ATOM 775 C C . PRO A 1 95 ? 2.923 5.651 -7.576 1.00 95.81 95 PRO A C 1
ATOM 777 O O . PRO A 1 95 ? 2.844 6.789 -8.035 1.00 95.81 95 PRO A O 1
ATOM 780 N N . TRP A 1 96 ? 3.615 4.690 -8.194 1.00 94.56 96 TRP A N 1
ATOM 781 C CA . TRP A 1 96 ? 4.415 4.890 -9.403 1.00 94.56 96 TRP A CA 1
ATOM 782 C C . TRP A 1 96 ? 3.652 4.519 -10.678 1.00 94.56 96 TRP A C 1
ATOM 784 O O . TRP A 1 96 ? 3.622 5.303 -11.624 1.00 94.56 96 TRP A O 1
ATOM 794 N N . CYS A 1 97 ? 3.022 3.337 -10.704 1.00 94.38 97 CYS A N 1
ATOM 795 C CA . CYS A 1 97 ? 2.311 2.817 -11.881 1.00 94.38 97 CYS A CA 1
ATOM 796 C C . CYS A 1 97 ? 0.812 2.556 -11.667 1.00 94.38 97 CYS A C 1
ATOM 798 O O . CYS A 1 97 ? 0.104 2.296 -12.635 1.00 94.38 97 CYS A O 1
ATOM 800 N N . GLY A 1 98 ? 0.314 2.624 -10.430 1.00 95.44 98 GLY A N 1
ATOM 801 C CA . GLY A 1 98 ? -1.119 2.583 -10.127 1.00 95.44 98 GLY A CA 1
ATOM 802 C C . GLY A 1 98 ? -1.732 1.198 -9.927 1.00 95.44 98 GLY A C 1
ATOM 803 O O . GLY A 1 98 ? -2.879 1.125 -9.489 1.00 95.44 98 GLY A O 1
ATOM 804 N N . THR A 1 99 ? -1.000 0.110 -10.196 1.00 95.94 99 THR A N 1
ATOM 805 C CA . THR A 1 99 ? -1.515 -1.255 -9.967 1.00 95.94 99 THR A CA 1
ATOM 806 C C . THR A 1 99 ? -1.920 -1.461 -8.505 1.00 95.94 99 THR A C 1
ATOM 808 O O . THR A 1 99 ? -1.231 -0.992 -7.592 1.00 95.94 99 THR A O 1
ATOM 811 N N . ALA A 1 100 ? -3.038 -2.156 -8.297 1.00 94.50 100 ALA A N 1
ATOM 812 C CA . ALA A 1 100 ? -3.508 -2.605 -6.988 1.00 94.50 100 ALA A CA 1
ATOM 813 C C . ALA A 1 100 ? -3.168 -4.084 -6.725 1.00 94.50 100 ALA A C 1
ATOM 815 O O . ALA A 1 100 ? -3.401 -4.576 -5.626 1.00 94.50 100 ALA A O 1
ATOM 816 N N . ASP A 1 101 ? -2.569 -4.764 -7.705 1.00 93.88 101 ASP A N 1
ATOM 817 C CA . ASP A 1 101 ? -2.437 -6.227 -7.762 1.00 93.88 101 ASP A CA 1
ATOM 818 C C . ASP A 1 101 ? -1.158 -6.720 -7.065 1.00 93.88 101 ASP A C 1
ATOM 820 O O . ASP A 1 101 ? -0.632 -7.790 -7.357 1.00 93.88 101 ASP A O 1
ATOM 824 N N . ASN A 1 102 ? -0.598 -5.906 -6.165 1.00 93.69 102 ASN A N 1
ATOM 825 C CA . ASN A 1 102 ? 0.576 -6.302 -5.397 1.00 93.69 102 ASN A CA 1
ATOM 826 C C . ASN A 1 102 ? 0.174 -7.304 -4.315 1.00 93.69 102 ASN A C 1
ATOM 828 O O . ASN A 1 102 ? -0.618 -6.978 -3.428 1.00 93.69 102 ASN A O 1
ATOM 832 N N . SER A 1 103 ? 0.789 -8.483 -4.367 1.00 93.62 103 SER A N 1
ATOM 833 C CA . SER A 1 103 ? 0.686 -9.506 -3.332 1.00 93.62 103 SER A CA 1
ATOM 834 C C . SER A 1 103 ? 1.718 -9.283 -2.229 1.00 93.62 103 SER A C 1
ATOM 836 O O . SER A 1 103 ? 2.882 -8.988 -2.511 1.00 93.62 103 SER A O 1
ATOM 838 N N . PHE A 1 104 ? 1.313 -9.479 -0.971 1.00 94.06 104 PHE A N 1
ATOM 839 C CA . PHE A 1 104 ? 2.214 -9.462 0.186 1.00 94.06 104 PHE A CA 1
ATOM 840 C C . PHE A 1 104 ? 2.302 -10.827 0.884 1.00 94.06 104 PHE A C 1
ATOM 842 O O . PHE A 1 104 ? 2.926 -10.944 1.940 1.00 94.06 104 PHE A O 1
ATOM 849 N N . ARG A 1 105 ? 1.736 -11.882 0.284 1.00 92.62 105 ARG A N 1
ATOM 850 C CA . ARG A 1 105 ? 1.564 -13.207 0.902 1.00 92.62 105 ARG A CA 1
ATOM 851 C C . ARG A 1 105 ? 2.850 -13.815 1.466 1.00 92.62 105 ARG A C 1
ATOM 853 O O . ARG A 1 105 ? 2.818 -14.411 2.535 1.00 92.62 105 ARG A O 1
ATOM 860 N N . HIS A 1 106 ? 3.965 -13.660 0.757 1.00 88.88 106 HIS A N 1
ATOM 861 C CA . HIS A 1 106 ? 5.249 -14.284 1.106 1.00 88.88 106 HIS A CA 1
ATOM 862 C C . HIS A 1 106 ? 6.227 -13.340 1.816 1.00 88.88 106 HIS A C 1
ATOM 864 O O . HIS A 1 106 ? 7.331 -13.746 2.163 1.00 88.88 106 HIS A O 1
ATOM 870 N N . ILE A 1 107 ? 5.849 -12.072 1.989 1.00 89.81 107 ILE A N 1
ATOM 871 C CA . ILE A 1 107 ? 6.752 -10.999 2.440 1.00 89.81 107 ILE A CA 1
ATOM 872 C C . ILE A 1 107 ? 6.189 -10.208 3.626 1.00 89.81 107 ILE A C 1
ATOM 874 O O . ILE A 1 107 ? 6.891 -9.385 4.221 1.00 89.81 107 ILE A O 1
ATOM 878 N N . SER A 1 108 ? 4.916 -10.422 3.958 1.00 92.12 108 SER A N 1
ATOM 879 C CA . SER A 1 108 ? 4.278 -9.827 5.121 1.00 92.12 108 SER A CA 1
ATOM 880 C C . SER A 1 108 ? 4.946 -10.307 6.406 1.00 92.12 108 SER A C 1
ATOM 882 O O . SER A 1 108 ? 5.272 -11.480 6.558 1.00 92.12 108 SER A O 1
ATOM 884 N N . ALA A 1 109 ? 5.107 -9.397 7.364 1.00 90.31 109 ALA A N 1
ATOM 885 C CA . ALA A 1 109 ? 5.587 -9.740 8.703 1.00 90.31 109 ALA A CA 1
ATOM 886 C C . ALA A 1 109 ? 4.469 -10.278 9.620 1.00 90.31 109 ALA A C 1
ATOM 888 O O . ALA A 1 109 ? 4.707 -10.544 10.798 1.00 90.31 109 ALA A O 1
ATOM 889 N N . TYR A 1 110 ? 3.232 -10.354 9.125 1.00 92.12 110 TYR A N 1
ATOM 890 C CA . TYR A 1 110 ? 2.095 -10.855 9.887 1.00 92.12 110 TYR A CA 1
ATOM 891 C C . TYR A 1 110 ? 2.014 -12.383 9.832 1.00 92.12 110 TYR A C 1
ATOM 893 O O . TYR A 1 110 ? 2.380 -12.980 8.824 1.00 92.12 110 TYR A O 1
ATOM 901 N N . PRO A 1 111 ? 1.478 -13.027 10.884 1.00 92.06 111 PRO A N 1
ATOM 902 C CA . PRO A 1 111 ? 1.356 -14.482 10.923 1.00 92.06 111 PRO A CA 1
ATOM 903 C C . PRO A 1 111 ? 0.274 -15.024 9.981 1.00 92.06 111 PRO A C 1
ATOM 905 O O . PRO A 1 111 ? 0.324 -16.190 9.610 1.00 92.06 111 PRO A O 1
ATOM 908 N N . LEU A 1 112 ? -0.722 -14.206 9.623 1.00 93.75 112 LEU A N 1
ATOM 909 C CA . LEU A 1 112 ? -1.820 -14.588 8.739 1.00 93.75 112 LEU A CA 1
ATOM 910 C C . LEU A 1 112 ? -1.942 -13.599 7.584 1.00 93.75 112 LEU A C 1
ATOM 912 O O . LEU A 1 112 ? -1.575 -12.429 7.702 1.00 93.75 112 LEU A O 1
ATOM 916 N N . ILE A 1 113 ? -2.527 -14.069 6.485 1.00 95.31 113 ILE A N 1
ATOM 917 C CA . ILE A 1 113 ? -2.756 -13.301 5.263 1.00 95.31 113 ILE A CA 1
ATOM 918 C C . ILE A 1 113 ? -4.257 -13.271 4.967 1.00 95.31 113 ILE A C 1
ATOM 920 O O . ILE A 1 113 ? -4.949 -14.279 5.102 1.00 95.31 113 ILE A O 1
ATOM 924 N N . CYS A 1 114 ? -4.777 -12.114 4.563 1.00 94.50 114 CYS A N 1
ATOM 925 C CA . CYS A 1 114 ? -6.153 -11.995 4.094 1.00 94.50 114 CYS A CA 1
ATOM 926 C C . CYS A 1 114 ? -6.310 -12.682 2.724 1.00 94.50 114 CYS A C 1
ATOM 928 O O . CYS A 1 114 ? -5.569 -12.322 1.813 1.00 94.50 114 CYS A O 1
ATOM 930 N N . PRO A 1 115 ? -7.291 -13.584 2.530 1.00 92.06 115 PRO A N 1
ATOM 931 C CA . PRO A 1 115 ? -7.472 -14.285 1.254 1.00 92.06 115 PRO A CA 1
ATOM 932 C C . PRO A 1 115 ? -7.915 -13.364 0.106 1.00 92.06 115 PRO A C 1
ATOM 934 O O . PRO A 1 115 ? -7.642 -13.655 -1.047 1.00 92.06 115 PRO A O 1
ATOM 937 N N . GLU A 1 116 ? -8.557 -12.235 0.419 1.00 92.75 116 GLU A N 1
ATOM 938 C CA . GLU A 1 116 ? -9.114 -11.320 -0.588 1.00 92.75 116 GLU A CA 1
ATOM 939 C C . GLU A 1 116 ? -8.082 -10.343 -1.161 1.00 92.75 116 GLU A C 1
ATOM 941 O O . GLU A 1 116 ? -8.132 -9.983 -2.329 1.00 92.75 116 GLU A O 1
ATOM 946 N N . CYS A 1 117 ? -7.181 -9.827 -0.321 1.00 92.56 117 CYS A N 1
ATOM 947 C CA . CYS A 1 117 ? -6.239 -8.776 -0.726 1.00 92.56 117 CYS A CA 1
ATOM 948 C C . CYS A 1 117 ? -4.779 -9.104 -0.430 1.00 92.56 117 CYS A C 1
ATOM 950 O O . CYS A 1 117 ? -3.934 -8.216 -0.526 1.00 92.56 117 CYS A O 1
ATOM 952 N N . GLU A 1 118 ? -4.515 -10.326 0.028 1.00 94.06 118 GLU A N 1
ATOM 953 C CA . GLU A 1 118 ? -3.185 -10.894 0.253 1.00 94.06 118 GLU A CA 1
ATOM 954 C C . GLU A 1 118 ? -2.251 -10.049 1.130 1.00 94.06 118 GLU A C 1
ATOM 956 O O . GLU A 1 118 ? -1.030 -10.096 0.995 1.00 94.06 118 GLU A O 1
ATOM 961 N N . ARG A 1 119 ? -2.833 -9.281 2.056 1.00 94.62 119 ARG A N 1
ATOM 962 C CA . ARG A 1 119 ? -2.112 -8.484 3.056 1.00 94.62 119 ARG A CA 1
ATOM 963 C C . ARG A 1 119 ? -2.137 -9.153 4.410 1.00 94.62 119 ARG A C 1
ATOM 965 O O . ARG A 1 119 ? -3.095 -9.849 4.751 1.00 94.62 119 ARG A O 1
ATOM 972 N N . GLY A 1 120 ? -1.125 -8.843 5.197 1.00 94.69 120 GLY A N 1
ATOM 973 C CA . GLY A 1 120 ? -0.983 -9.265 6.569 1.00 94.69 120 GLY A CA 1
ATOM 974 C C . GLY A 1 120 ? -2.158 -8.872 7.448 1.00 94.69 120 GLY A C 1
ATOM 975 O O . GLY A 1 120 ? -2.634 -7.729 7.439 1.00 94.69 120 GLY A O 1
ATOM 976 N N . VAL A 1 121 ? -2.621 -9.846 8.223 1.00 94.69 121 VAL A N 1
ATOM 977 C CA . VAL A 1 121 ? -3.666 -9.694 9.228 1.00 94.69 121 VAL A CA 1
ATOM 978 C C . VAL A 1 121 ? -3.265 -10.399 10.515 1.00 94.69 121 VAL A C 1
ATOM 980 O O . VAL A 1 121 ? -2.482 -11.349 10.520 1.00 94.69 121 VAL A O 1
ATOM 983 N N . ARG A 1 122 ? -3.781 -9.912 11.643 1.00 94.12 122 ARG A N 1
ATOM 984 C CA . ARG A 1 122 ? -3.551 -10.549 12.939 1.00 94.12 122 ARG A CA 1
ATOM 985 C C . ARG A 1 122 ? -4.610 -11.614 13.230 1.00 94.12 122 ARG A C 1
ATOM 987 O O . ARG A 1 122 ? -5.757 -11.425 12.831 1.00 94.12 122 ARG A O 1
ATOM 994 N N . PRO A 1 123 ? -4.273 -12.670 13.992 1.00 93.31 123 PRO A N 1
ATOM 995 C CA . PRO A 1 123 ? -5.224 -13.722 14.353 1.00 93.31 123 PRO A CA 1
ATOM 996 C C . PRO A 1 123 ? -6.409 -13.225 15.182 1.00 93.31 123 PRO A C 1
ATOM 998 O O . PRO A 1 123 ? -7.483 -13.810 15.124 1.00 93.31 123 PRO A O 1
ATOM 1001 N N . GLU A 1 124 ? -6.232 -12.148 15.952 1.00 93.12 124 GLU A N 1
ATOM 1002 C CA . GLU A 1 124 ? -7.303 -11.581 16.781 1.00 93.12 124 GLU A CA 1
ATOM 1003 C C . GLU A 1 124 ? -8.275 -10.690 15.986 1.00 93.12 124 GLU A C 1
ATOM 1005 O O . GLU A 1 124 ? -9.295 -10.248 16.514 1.00 93.12 124 GLU A O 1
ATOM 1010 N N . TRP A 1 125 ? -7.959 -10.356 14.731 1.00 93.62 125 TRP A N 1
ATOM 1011 C CA . TRP A 1 125 ? -8.803 -9.486 13.917 1.00 93.62 125 TRP A CA 1
ATOM 1012 C C . TRP A 1 125 ? -9.988 -10.261 13.343 1.00 93.62 125 TRP A C 1
ATOM 1014 O O . TRP A 1 125 ? -9.835 -11.363 12.829 1.00 93.62 125 TRP A O 1
ATOM 1024 N N . THR A 1 126 ? -11.173 -9.653 13.381 1.00 92.94 126 THR A N 1
ATOM 1025 C CA . THR A 1 126 ? -12.418 -10.211 12.821 1.00 92.94 126 THR A CA 1
ATOM 1026 C C . THR A 1 126 ? -12.721 -9.660 11.422 1.00 92.94 126 THR A C 1
ATOM 1028 O O . THR A 1 126 ? -13.640 -10.098 10.721 1.00 92.94 126 THR A O 1
ATOM 1031 N N . ALA A 1 127 ? -11.941 -8.673 10.985 1.00 93.56 127 ALA A N 1
ATOM 1032 C CA . ALA A 1 127 ? -12.073 -8.027 9.695 1.00 93.56 127 ALA A CA 1
ATOM 1033 C C . ALA A 1 127 ? -10.719 -7.612 9.127 1.00 93.56 127 ALA A C 1
ATOM 1035 O O . ALA A 1 127 ? -9.847 -7.133 9.852 1.00 93.56 127 ALA A O 1
ATOM 1036 N N . CYS A 1 128 ? -10.580 -7.704 7.805 1.00 94.75 128 CYS A N 1
ATOM 1037 C CA . CYS A 1 128 ? -9.428 -7.164 7.104 1.00 94.75 128 CYS A CA 1
ATOM 1038 C C . CYS A 1 128 ? -9.484 -5.622 7.089 1.00 94.75 128 CYS A C 1
ATOM 1040 O O . CYS A 1 128 ? -10.406 -5.044 6.496 1.00 94.75 128 CYS A O 1
ATOM 1042 N N . PRO A 1 129 ? -8.495 -4.929 7.684 1.00 94.88 129 PRO A N 1
ATOM 1043 C CA . PRO A 1 129 ? -8.492 -3.469 7.767 1.00 94.88 129 PRO A CA 1
ATOM 1044 C C . PRO A 1 129 ? -8.165 -2.782 6.431 1.00 94.88 129 PRO A C 1
ATOM 1046 O O . PRO A 1 129 ? -8.333 -1.565 6.309 1.00 94.88 129 PRO A O 1
ATOM 1049 N N . TRP A 1 130 ? -7.729 -3.547 5.426 1.00 94.50 130 TRP A N 1
ATOM 1050 C CA . TRP A 1 130 ? -7.263 -3.051 4.130 1.00 94.50 130 TRP A CA 1
ATOM 1051 C C . TRP A 1 130 ? -8.356 -3.087 3.049 1.00 94.50 130 TRP A C 1
ATOM 1053 O O . TRP A 1 130 ? -8.613 -2.078 2.390 1.00 94.50 130 TRP A O 1
ATOM 1063 N N . CYS A 1 131 ? -9.043 -4.224 2.878 1.00 91.19 131 CYS A N 1
ATOM 1064 C CA . CYS A 1 131 ? -9.969 -4.440 1.755 1.00 91.19 131 CYS A CA 1
ATOM 1065 C C . CYS A 1 131 ? -11.457 -4.503 2.118 1.00 91.19 131 CYS A C 1
ATOM 1067 O O . CYS A 1 131 ? -12.268 -4.547 1.200 1.00 91.19 131 CYS A O 1
ATOM 1069 N N . TYR A 1 132 ? -11.837 -4.475 3.405 1.00 84.00 132 TYR A N 1
ATOM 1070 C CA . TYR A 1 132 ? -13.217 -4.647 3.914 1.00 84.00 132 TYR A CA 1
ATOM 1071 C C . TYR A 1 132 ? -13.858 -6.026 3.683 1.00 84.00 132 TYR A C 1
ATOM 1073 O O . TYR A 1 132 ? -14.507 -6.551 4.599 1.00 84.00 132 TYR A O 1
ATOM 1081 N N . ALA A 1 133 ? -13.686 -6.587 2.481 1.00 83.69 133 ALA A N 1
ATOM 1082 C CA . ALA A 1 133 ? -14.265 -7.848 2.027 1.00 83.69 133 ALA A CA 1
ATOM 1083 C C . ALA A 1 133 ? -13.850 -9.021 2.920 1.00 83.69 133 ALA A C 1
ATOM 1085 O O . ALA A 1 133 ? -14.705 -9.802 3.330 1.00 83.69 133 ALA A O 1
ATOM 1086 N N . GLY A 1 134 ? -12.576 -9.063 3.329 1.00 77.62 134 GLY A N 1
ATOM 1087 C CA . GLY A 1 134 ? -12.051 -10.105 4.207 1.00 77.62 134 GLY A CA 1
ATOM 1088 C C . GLY A 1 134 ? -12.773 -10.137 5.554 1.00 77.62 134 GLY A C 1
ATOM 1089 O O . GLY A 1 134 ? -12.457 -9.359 6.460 1.00 77.62 134 GLY A O 1
ATOM 1090 N N . ARG A 1 135 ? -13.754 -11.033 5.694 1.00 79.62 135 ARG A N 1
ATOM 1091 C CA . ARG A 1 135 ? -14.265 -11.482 6.992 1.00 79.62 135 ARG A CA 1
ATOM 1092 C C . ARG A 1 135 ? -13.276 -12.506 7.518 1.00 79.62 135 ARG A C 1
ATOM 1094 O O . ARG A 1 135 ? -12.939 -13.452 6.819 1.00 79.62 135 ARG A O 1
ATOM 1101 N N . LEU A 1 136 ? -12.782 -12.266 8.721 1.00 88.69 136 LEU A N 1
ATOM 1102 C CA . LEU A 1 136 ? -11.811 -13.135 9.360 1.00 88.69 136 LEU A CA 1
ATOM 1103 C C . LEU A 1 136 ? -12.515 -13.799 10.538 1.00 88.69 136 LEU A C 1
ATOM 1105 O O . LEU A 1 136 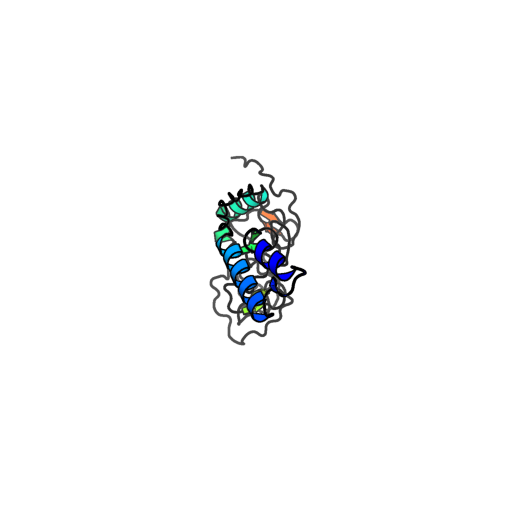? -13.175 -13.121 11.328 1.00 88.69 136 LEU A O 1
ATOM 1109 N N . ALA A 1 137 ? -12.381 -15.116 10.652 1.00 84.12 137 ALA A N 1
ATOM 1110 C CA . ALA A 1 137 ? -12.718 -15.811 11.882 1.00 84.12 137 ALA A CA 1
ATOM 1111 C C . ALA A 1 137 ? -11.613 -15.476 12.892 1.00 84.12 137 ALA A C 1
ATOM 1113 O O . ALA A 1 137 ? -10.565 -16.116 12.912 1.00 84.12 137 ALA A O 1
ATOM 1114 N N . GLY A 1 138 ? -11.798 -14.393 13.652 1.00 85.06 138 GLY A N 1
ATOM 1115 C CA . GLY A 1 138 ? -10.870 -14.047 14.725 1.00 85.06 138 GLY A CA 1
ATOM 1116 C C . GLY A 1 138 ? -10.736 -15.224 15.694 1.00 85.06 138 GLY A C 1
ATOM 1117 O O . GLY A 1 138 ? -11.695 -15.957 15.924 1.00 85.06 138 GLY A O 1
ATOM 1118 N N . ASN A 1 139 ? -9.565 -15.406 16.292 1.00 90.50 139 ASN A N 1
ATOM 1119 C CA . ASN A 1 139 ? -9.257 -16.559 17.149 1.00 90.50 139 ASN A CA 1
ATOM 1120 C C . ASN A 1 139 ? -9.954 -16.560 18.533 1.00 90.50 139 ASN A C 1
ATOM 1122 O O . ASN A 1 139 ? -9.540 -17.307 19.418 1.00 90.50 139 ASN A O 1
ATOM 1126 N N . GLY A 1 140 ? -10.939 -15.683 18.759 1.00 87.81 140 GLY A N 1
ATOM 1127 C CA . GLY A 1 140 ? -11.666 -15.537 20.027 1.00 87.81 140 GLY A CA 1
ATOM 1128 C C . GLY A 1 140 ? -10.857 -14.948 21.190 1.00 87.81 140 GLY A C 1
ATOM 1129 O O . GLY A 1 140 ? -11.409 -14.731 22.266 1.00 87.81 140 GLY A O 1
ATOM 1130 N N . ARG A 1 141 ? -9.562 -14.663 21.005 1.00 89.25 141 ARG A N 1
ATOM 1131 C CA . ARG A 1 141 ? -8.711 -14.101 22.059 1.00 89.25 141 ARG A CA 1
ATOM 1132 C C . ARG A 1 141 ? -8.840 -12.576 22.115 1.00 89.25 141 ARG A C 1
ATOM 1134 O O . ARG A 1 141 ? -9.057 -11.937 21.082 1.00 89.25 141 ARG A O 1
ATOM 1141 N N . PRO A 1 142 ? -8.638 -11.960 23.293 1.00 86.75 142 PRO A N 1
ATOM 1142 C CA . PRO A 1 142 ? -8.545 -10.510 23.400 1.00 86.75 142 PRO A CA 1
ATOM 1143 C C . PRO A 1 142 ? -7.432 -9.938 22.513 1.00 86.75 142 PRO A C 1
ATOM 1145 O O . PRO A 1 142 ? -6.358 -10.529 22.367 1.00 86.75 142 PRO A O 1
ATOM 1148 N N . LEU A 1 143 ? -7.667 -8.745 21.960 1.00 87.88 143 LEU A N 1
ATOM 1149 C CA . LEU A 1 143 ? -6.677 -8.026 21.160 1.00 87.88 143 LEU A CA 1
ATOM 1150 C C . LEU A 1 143 ? -5.447 -7.704 22.003 1.00 87.88 143 LEU A C 1
ATOM 1152 O O . LEU A 1 143 ? -5.474 -6.821 22.860 1.00 87.88 143 LEU A O 1
ATOM 1156 N N . ARG A 1 144 ? -4.337 -8.381 21.706 1.00 87.19 144 ARG A N 1
ATOM 1157 C CA . ARG A 1 144 ? -3.040 -8.032 22.291 1.00 87.19 144 ARG A CA 1
ATOM 1158 C C . ARG A 1 144 ? -2.623 -6.633 21.861 1.00 87.19 144 ARG A C 1
ATOM 1160 O O . ARG A 1 144 ? -2.907 -6.221 20.726 1.00 87.19 144 ARG A O 1
ATOM 1167 N N . ALA A 1 145 ? -1.907 -5.949 22.753 1.00 86.69 145 ALA A N 1
ATOM 1168 C CA . ALA A 1 145 ? -1.324 -4.649 22.475 1.00 86.69 145 ALA A CA 1
ATOM 1169 C C . ALA A 1 145 ? -0.538 -4.683 21.160 1.00 86.69 145 ALA A C 1
ATOM 1171 O O . ALA A 1 145 ? 0.227 -5.607 20.898 1.00 86.69 145 ALA A O 1
ATOM 1172 N N . ASP A 1 146 ? -0.792 -3.693 20.312 1.00 87.94 146 ASP A N 1
ATOM 1173 C CA . ASP A 1 146 ? -0.143 -3.577 19.017 1.00 87.94 146 ASP A CA 1
ATOM 1174 C C . ASP A 1 146 ? 0.895 -2.455 19.086 1.00 87.94 146 ASP A C 1
ATOM 1176 O O . ASP A 1 146 ? 0.491 -1.299 19.252 1.00 87.94 146 ASP A O 1
ATOM 1180 N N . PRO A 1 147 ? 2.198 -2.753 18.963 1.00 88.06 147 PRO A N 1
ATOM 1181 C CA . PRO A 1 147 ? 3.225 -1.716 18.973 1.00 88.06 147 PRO A CA 1
ATOM 1182 C C . PRO A 1 147 ? 3.127 -0.790 17.754 1.00 88.06 147 PRO A C 1
ATOM 1184 O O . PRO A 1 147 ? 3.625 0.328 17.801 1.00 88.06 147 PRO A O 1
ATOM 1187 N N . LYS A 1 148 ? 2.463 -1.220 16.670 1.00 90.31 148 LYS A N 1
ATOM 1188 C CA . LYS A 1 148 ? 2.246 -0.404 15.466 1.00 90.31 148 LYS A CA 1
ATOM 1189 C C . LYS A 1 148 ? 0.951 0.408 15.524 1.00 90.31 148 LYS A C 1
ATOM 1191 O O . LYS A 1 148 ? 0.651 1.134 14.577 1.00 90.31 148 LYS A O 1
ATOM 1196 N N . ALA A 1 149 ? 0.126 0.249 16.562 1.00 93.12 149 ALA A N 1
ATOM 1197 C CA . ALA A 1 149 ? -1.118 1.000 16.656 1.00 93.12 149 ALA A CA 1
ATOM 1198 C C . ALA A 1 149 ? -0.881 2.413 17.187 1.00 93.12 149 ALA A C 1
ATOM 1200 O O . ALA A 1 149 ? -0.424 2.591 18.312 1.00 93.12 149 ALA A O 1
ATOM 1201 N N . GLU A 1 150 ? -1.317 3.402 16.413 1.00 93.88 150 GLU A N 1
ATOM 1202 C CA . GLU A 1 150 ? -1.199 4.820 16.760 1.00 93.88 150 GLU A CA 1
ATOM 1203 C C . GLU A 1 150 ? -2.436 5.370 17.472 1.00 93.88 150 GLU A C 1
ATOM 1205 O O . GLU A 1 150 ? -2.358 6.373 18.177 1.00 93.88 150 GLU A O 1
ATOM 1210 N N . ARG A 1 151 ? -3.613 4.763 17.269 1.00 93.62 151 ARG A N 1
ATOM 1211 C CA . ARG A 1 151 ? -4.866 5.289 17.837 1.00 93.62 151 ARG A CA 1
ATOM 1212 C C . ARG A 1 151 ? -5.947 4.236 18.014 1.00 93.62 151 ARG A C 1
ATOM 1214 O O . ARG A 1 151 ? -5.935 3.192 17.368 1.00 93.62 151 ARG A O 1
ATOM 1221 N N . ASN A 1 152 ? -6.935 4.553 18.843 1.00 94.81 152 ASN A N 1
ATOM 1222 C CA . ASN A 1 152 ? -8.102 3.705 19.073 1.00 94.81 152 ASN A CA 1
ATOM 1223 C C . ASN A 1 152 ? -9.220 3.979 18.058 1.00 94.81 152 ASN A C 1
ATOM 1225 O O . ASN A 1 152 ? -9.314 5.057 17.459 1.00 94.81 152 ASN A O 1
ATOM 1229 N N . CYS A 1 153 ? -10.087 2.989 17.862 1.00 95.06 153 CYS A N 1
ATOM 1230 C CA . CYS A 1 153 ? -11.302 3.137 17.078 1.00 95.06 153 CYS A CA 1
ATOM 1231 C C . CYS A 1 153 ? -12.219 4.193 17.709 1.00 95.06 153 CYS A C 1
ATOM 1233 O O . CYS A 1 153 ? -12.428 4.213 18.915 1.00 95.06 153 CYS A O 1
ATOM 1235 N N . SER A 1 154 ? -12.831 5.042 16.885 1.00 94.50 154 SER A N 1
ATOM 1236 C CA . SER A 1 154 ? -13.763 6.075 17.353 1.00 94.50 154 SER A CA 1
ATOM 1237 C C . SER A 1 154 ? -15.160 5.549 17.712 1.00 94.50 154 SER A C 1
ATOM 1239 O O . SER A 1 154 ? -16.029 6.338 18.078 1.00 94.50 154 SER A O 1
ATOM 1241 N N . ARG A 1 155 ? -15.431 4.251 17.522 1.00 95.44 155 ARG A N 1
ATOM 1242 C CA . ARG A 1 155 ? -16.725 3.644 17.860 1.00 95.44 155 ARG A CA 1
ATOM 1243 C C . ARG A 1 155 ? -16.808 3.456 19.371 1.00 95.44 155 ARG A C 1
ATOM 1245 O O . ARG A 1 155 ? -15.933 2.809 19.941 1.00 95.44 155 ARG A O 1
ATOM 1252 N N . ARG A 1 156 ? -17.874 3.952 20.006 1.00 94.75 156 ARG A N 1
ATOM 1253 C CA . ARG A 1 156 ? -18.125 3.692 21.434 1.00 94.75 156 ARG A CA 1
ATOM 1254 C C . ARG A 1 156 ? -18.191 2.181 21.685 1.00 94.75 156 ARG A C 1
ATOM 1256 O O . ARG A 1 156 ? -18.814 1.461 20.907 1.00 94.75 156 ARG A O 1
ATOM 1263 N N . GLY A 1 157 ? -17.499 1.720 22.726 1.00 93.25 157 GLY A N 1
ATOM 1264 C CA . GLY A 1 157 ? -17.414 0.303 23.100 1.00 93.25 157 GLY A CA 1
ATOM 1265 C C . GLY A 1 157 ? -16.508 -0.568 22.219 1.00 93.25 157 GLY A C 1
ATOM 1266 O O . GLY A 1 157 ? -16.408 -1.764 22.461 1.00 93.25 157 GLY A O 1
ATOM 1267 N N . CYS A 1 158 ? -15.835 -0.018 21.200 1.00 94.19 158 CYS A N 1
ATOM 1268 C CA . CYS A 1 158 ? -14.901 -0.796 20.386 1.00 94.19 158 CYS A CA 1
ATOM 1269 C C . CYS A 1 158 ? -13.485 -0.741 20.965 1.00 94.19 158 CYS A C 1
ATOM 1271 O O . CYS A 1 158 ? -12.899 0.331 21.088 1.00 94.19 158 CYS A O 1
ATOM 1273 N N . THR A 1 159 ? -12.898 -1.910 21.210 1.00 92.94 159 THR A N 1
ATOM 1274 C CA . THR A 1 159 ? -11.510 -2.081 21.676 1.00 92.94 159 THR A CA 1
ATOM 1275 C C . THR A 1 159 ? -10.483 -2.079 20.537 1.00 92.94 159 THR A C 1
ATOM 1277 O O . THR A 1 159 ? -9.294 -2.310 20.750 1.00 92.94 159 THR A O 1
ATOM 1280 N N . GLY A 1 160 ? -10.926 -1.833 19.301 1.00 92.69 160 GLY A N 1
ATOM 1281 C CA . GLY A 1 160 ? -10.074 -1.882 18.122 1.00 92.69 160 GLY A CA 1
ATOM 1282 C C . GLY A 1 160 ? -8.973 -0.828 18.153 1.00 92.69 160 GLY A C 1
ATOM 1283 O O . GLY A 1 160 ? -9.246 0.367 18.263 1.00 92.69 160 GLY A O 1
ATOM 1284 N N . ARG A 1 161 ? -7.733 -1.278 17.971 1.00 94.25 161 ARG A N 1
ATOM 1285 C CA . ARG A 1 161 ? -6.550 -0.429 17.810 1.00 94.25 161 ARG A CA 1
ATOM 1286 C C . ARG A 1 161 ? -6.195 -0.335 16.329 1.00 94.25 161 ARG A C 1
ATOM 1288 O O . ARG A 1 161 ? -6.240 -1.333 15.614 1.00 94.25 161 ARG A O 1
ATOM 1295 N N . LEU A 1 162 ? -5.914 0.875 15.860 1.00 95.31 162 LEU A N 1
ATOM 1296 C CA . LEU A 1 162 ? -5.710 1.197 14.453 1.00 95.31 162 LEU A CA 1
ATOM 1297 C C . LEU A 1 162 ? -4.240 1.510 14.199 1.00 95.31 162 LEU A C 1
ATOM 1299 O O . LEU A 1 162 ? -3.665 2.388 14.844 1.00 95.31 162 LEU A O 1
ATOM 1303 N N . GLN A 1 163 ? -3.672 0.826 13.217 1.00 95.00 163 GLN A N 1
ATOM 1304 C CA . GLN A 1 163 ? -2.365 1.151 12.660 1.00 95.00 163 GLN A CA 1
ATOM 1305 C C . GLN A 1 163 ? -2.497 2.188 11.536 1.00 95.00 163 GLN A C 1
ATOM 1307 O O . GLN A 1 163 ? -3.595 2.336 10.978 1.00 95.00 163 GLN A O 1
ATOM 1312 N N . PRO A 1 164 ? -1.395 2.863 11.163 1.00 93.88 164 PRO A N 1
ATOM 1313 C CA . PRO A 1 164 ? -1.361 3.809 10.055 1.00 93.88 164 PRO A CA 1
ATOM 1314 C C . PRO A 1 164 ? -2.028 3.283 8.794 1.00 93.88 164 PRO A C 1
ATOM 1316 O O . PRO A 1 164 ? -1.835 2.136 8.392 1.00 93.88 164 PRO A O 1
ATOM 1319 N N . PHE A 1 165 ? -2.801 4.154 8.152 1.00 94.62 165 PHE A N 1
ATOM 1320 C CA . PHE A 1 165 ? -3.416 3.909 6.844 1.00 94.62 165 PHE A CA 1
ATOM 1321 C C . PHE A 1 165 ? -4.395 2.730 6.781 1.00 94.62 165 PHE A C 1
ATOM 1323 O O . PHE A 1 165 ? -4.875 2.387 5.700 1.00 94.62 165 PHE A O 1
ATOM 1330 N N . MET A 1 166 ? -4.790 2.149 7.918 1.00 95.31 166 MET A N 1
ATOM 1331 C CA . MET A 1 166 ? -5.930 1.235 7.946 1.00 95.31 166 MET A CA 1
ATOM 1332 C C . MET A 1 166 ? -7.185 1.958 7.444 1.00 95.31 166 MET A C 1
ATOM 1334 O O . MET A 1 166 ? -7.505 3.068 7.887 1.00 95.31 166 MET A O 1
ATOM 1338 N N . ARG A 1 167 ? -7.916 1.327 6.520 1.00 94.88 167 ARG A N 1
ATOM 1339 C CA . ARG A 1 167 ? -9.173 1.862 5.967 1.00 94.88 167 ARG A CA 1
ATOM 1340 C C . ARG A 1 167 ? -10.368 1.541 6.849 1.00 94.88 167 ARG A C 1
ATOM 1342 O O . ARG A 1 167 ? -11.350 2.283 6.837 1.00 94.88 167 ARG A O 1
ATOM 1349 N N . TYR A 1 168 ? -10.273 0.457 7.610 1.00 95.12 168 TYR A N 1
ATOM 1350 C CA . TYR A 1 168 ? -11.333 -0.047 8.469 1.00 95.12 168 TYR A CA 1
ATOM 1351 C C . TYR A 1 168 ? -10.766 -0.489 9.808 1.00 95.12 168 TYR A C 1
ATOM 1353 O O . TYR A 1 168 ? -9.626 -0.937 9.903 1.00 95.12 168 TYR A O 1
ATOM 1361 N N . CYS A 1 169 ? -11.583 -0.388 10.850 1.00 95.19 169 CYS A N 1
ATOM 1362 C CA . CYS A 1 169 ? -11.277 -1.013 12.120 1.00 95.19 169 CYS A CA 1
ATOM 1363 C C . CYS A 1 169 ? -11.280 -2.542 11.960 1.00 95.19 169 CYS A C 1
ATOM 1365 O O . CYS A 1 169 ? -12.289 -3.080 11.495 1.00 95.19 169 CYS A O 1
ATOM 1367 N N . PRO A 1 170 ? -10.222 -3.245 12.398 1.00 94.62 170 PRO A N 1
ATOM 1368 C CA . PRO A 1 170 ? -10.129 -4.698 12.257 1.00 94.62 170 PRO A CA 1
ATOM 1369 C C . PRO A 1 170 ? -11.091 -5.484 13.166 1.00 94.62 170 PRO A C 1
ATOM 1371 O O . PRO A 1 170 ? -11.119 -6.708 13.112 1.00 94.62 170 PRO A O 1
ATOM 1374 N N . VAL A 1 171 ? -11.868 -4.788 14.006 1.00 93.19 171 VAL A N 1
ATOM 1375 C CA . VAL A 1 171 ? -12.819 -5.376 14.964 1.00 93.19 171 VAL A CA 1
ATOM 1376 C C . VAL A 1 171 ? -14.257 -5.077 14.555 1.00 93.19 171 VAL A C 1
ATOM 1378 O O . VAL A 1 171 ? -15.062 -5.973 14.332 1.00 93.19 171 VAL A O 1
ATOM 1381 N N . CYS A 1 172 ? -14.599 -3.792 14.432 1.00 92.94 172 CYS A N 1
ATOM 1382 C CA . CYS A 1 172 ? -15.980 -3.359 14.214 1.00 92.94 172 CYS A CA 1
ATOM 1383 C C . CYS A 1 172 ? -16.277 -2.930 12.770 1.00 92.94 172 CYS A C 1
ATOM 1385 O O . CYS A 1 172 ? -17.368 -2.423 12.505 1.00 92.94 172 CYS A O 1
ATOM 1387 N N . LYS A 1 173 ? -15.301 -3.051 11.856 1.00 93.31 173 LYS A N 1
ATOM 1388 C CA . LYS A 1 173 ? -15.367 -2.634 10.441 1.00 93.31 173 LYS A CA 1
ATOM 1389 C C . LYS A 1 173 ? -15.650 -1.150 10.179 1.00 93.31 173 LYS A C 1
ATOM 1391 O O . LYS A 1 173 ? -15.767 -0.743 9.025 1.00 93.31 173 LYS A O 1
ATOM 1396 N N . GLN A 1 174 ? -15.722 -0.309 11.210 1.00 94.56 174 GLN A N 1
ATOM 1397 C CA . GLN A 1 174 ? -15.963 1.119 11.028 1.00 94.56 174 GLN A CA 1
ATOM 1398 C C . GLN A 1 174 ? -14.762 1.803 10.363 1.00 94.56 174 GLN A C 1
ATOM 1400 O O . GLN A 1 174 ? -13.615 1.576 10.751 1.00 94.56 174 GLN A O 1
ATOM 1405 N N . LYS A 1 175 ? -15.028 2.682 9.390 1.00 94.12 175 LYS A N 1
ATOM 1406 C CA . LYS A 1 175 ? -14.003 3.551 8.797 1.00 94.12 175 LYS A CA 1
ATOM 1407 C C . LYS A 1 175 ? -13.475 4.536 9.852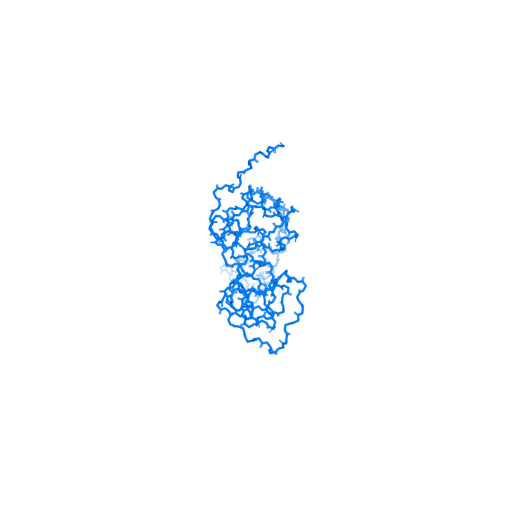 1.00 94.12 175 LYS A C 1
ATOM 1409 O O . LYS A 1 175 ? -14.293 5.175 10.523 1.00 94.12 175 LYS A O 1
ATOM 1414 N N . PRO A 1 176 ? -12.149 4.693 10.015 1.00 93.31 176 PRO A N 1
ATOM 1415 C CA . PRO A 1 176 ? -11.595 5.690 10.923 1.00 93.31 176 PRO A CA 1
ATOM 1416 C C . PRO A 1 176 ? -12.103 7.095 10.575 1.00 93.31 176 PRO A C 1
ATOM 1418 O O . PRO A 1 176 ? -12.024 7.517 9.424 1.00 93.31 176 PRO A O 1
ATOM 1421 N N . ARG A 1 177 ? -12.629 7.823 11.570 1.00 91.31 177 ARG A N 1
ATOM 1422 C CA . ARG A 1 177 ? -13.166 9.183 11.369 1.00 91.31 177 ARG A CA 1
ATOM 1423 C C . ARG A 1 177 ? -12.074 10.217 11.109 1.00 91.31 177 ARG A C 1
ATOM 1425 O O . ARG A 1 177 ? -12.243 11.102 10.280 1.00 91.31 177 ARG A O 1
ATOM 1432 N N . ARG A 1 178 ? -10.960 10.113 11.838 1.00 91.31 178 ARG A N 1
ATOM 1433 C CA . ARG A 1 178 ? -9.812 11.007 11.669 1.00 91.31 178 ARG A CA 1
ATOM 1434 C C . ARG A 1 178 ? -9.031 10.587 10.429 1.00 91.31 178 ARG A C 1
ATOM 1436 O O . ARG A 1 178 ? -8.677 9.418 10.280 1.00 91.31 178 ARG A O 1
ATOM 1443 N N . ILE A 1 179 ? -8.737 11.540 9.559 1.00 93.06 179 ILE A N 1
ATOM 1444 C CA . ILE A 1 179 ? -7.875 11.315 8.396 1.00 93.06 179 ILE A CA 1
ATOM 1445 C C . ILE A 1 179 ? -6.472 10.943 8.904 1.00 93.06 179 ILE A C 1
ATOM 1447 O O . ILE A 1 179 ? -6.083 11.334 10.006 1.00 93.06 179 ILE A O 1
ATOM 1451 N N . TRP A 1 180 ? -5.756 10.097 8.168 1.00 94.50 180 TRP A N 1
ATOM 1452 C CA . TRP A 1 180 ? -4.371 9.772 8.505 1.00 94.50 180 TRP A CA 1
ATOM 1453 C C . TRP A 1 180 ? -3.454 10.950 8.168 1.00 94.50 180 TRP A C 1
ATOM 1455 O O . TRP A 1 180 ? -3.734 11.723 7.257 1.00 94.50 180 TRP A O 1
ATOM 1465 N N . SER A 1 181 ? -2.360 11.082 8.897 1.00 92.94 181 SER A N 1
ATOM 1466 C CA . SER A 1 181 ? -1.288 12.042 8.641 1.00 92.94 181 SER A CA 1
ATOM 1467 C C . SER A 1 181 ? 0.035 11.313 8.801 1.00 92.94 181 SER A C 1
ATOM 1469 O O . SER A 1 181 ? 0.090 10.321 9.520 1.00 92.94 181 SER A O 1
ATOM 1471 N N . HIS A 1 182 ? 1.083 11.785 8.137 1.00 92.62 182 HIS A N 1
ATOM 1472 C CA . HIS A 1 182 ? 2.412 11.211 8.285 1.00 92.62 182 HIS A CA 1
ATOM 1473 C C . HIS A 1 182 ? 3.461 12.321 8.169 1.00 92.62 182 HIS A C 1
ATOM 1475 O O . HIS A 1 182 ? 3.323 13.134 7.253 1.00 92.62 182 HIS A O 1
ATOM 1481 N N . PRO A 1 183 ? 4.480 12.375 9.046 1.00 90.62 183 PRO A N 1
ATOM 1482 C CA . PRO A 1 183 ? 5.480 13.448 9.040 1.00 90.62 183 PRO A CA 1
ATOM 1483 C C . PRO A 1 183 ? 6.200 13.598 7.694 1.00 90.62 183 PRO A C 1
ATOM 1485 O O . PRO A 1 183 ? 6.326 14.699 7.178 1.00 90.62 183 PRO A O 1
ATOM 1488 N N . GLU A 1 184 ? 6.562 12.473 7.073 1.00 90.38 184 GLU A N 1
ATOM 1489 C CA . GLU A 1 184 ? 7.246 12.444 5.766 1.00 90.38 184 GLU A CA 1
ATOM 1490 C C . GLU A 1 184 ? 6.369 12.835 4.564 1.00 90.38 184 GLU A C 1
ATOM 1492 O O . GLU A 1 184 ? 6.855 12.909 3.440 1.00 90.38 184 GLU A O 1
ATOM 1497 N N . LEU A 1 185 ? 5.062 13.019 4.765 1.00 92.12 185 LEU A N 1
ATOM 1498 C CA . LEU A 1 185 ? 4.093 13.264 3.697 1.00 92.12 185 LEU A CA 1
ATOM 1499 C C . LEU A 1 185 ? 3.227 14.476 4.065 1.00 92.12 185 LEU A C 1
ATOM 1501 O O . LEU A 1 185 ? 2.117 14.353 4.607 1.00 92.12 185 LEU A O 1
ATOM 1505 N N . SER A 1 186 ? 3.766 15.656 3.773 1.00 87.62 186 SER A N 1
ATOM 1506 C CA . SER A 1 186 ? 3.132 16.950 4.040 1.00 87.62 186 SER A CA 1
ATOM 1507 C C . SER A 1 186 ? 1.883 17.174 3.184 1.00 87.62 186 SER A C 1
ATOM 1509 O O . SER A 1 186 ? 0.876 17.687 3.679 1.00 87.62 186 SER A O 1
ATOM 1511 N N . ASP A 1 187 ? 1.899 16.727 1.927 1.00 92.31 187 ASP A N 1
ATOM 1512 C CA . ASP A 1 187 ? 0.794 16.947 1.002 1.00 92.31 187 ASP A CA 1
ATOM 1513 C C . ASP A 1 187 ? -0.439 16.092 1.316 1.00 92.31 187 ASP A C 1
ATOM 1515 O O . ASP A 1 187 ? -0.427 15.110 2.069 1.00 92.31 187 ASP A O 1
ATOM 1519 N N . ARG A 1 188 ? -1.558 16.457 0.683 1.00 93.56 188 ARG A N 1
ATOM 1520 C CA . ARG A 1 188 ? -2.840 15.754 0.784 1.00 93.56 188 ARG A CA 1
ATOM 1521 C C . ARG A 1 188 ? -3.393 15.466 -0.608 1.00 93.56 188 ARG A C 1
ATOM 1523 O O . ARG A 1 188 ? -3.425 16.346 -1.473 1.00 93.56 188 ARG A O 1
ATOM 1530 N N . CYS A 1 189 ? -3.876 14.243 -0.817 1.00 93.62 189 CYS A N 1
ATOM 1531 C CA . CYS A 1 189 ? -4.612 13.909 -2.034 1.00 93.62 189 CYS A CA 1
ATOM 1532 C C . CYS A 1 189 ? -5.957 14.656 -2.032 1.00 93.62 189 CYS A C 1
ATOM 1534 O O . CYS A 1 189 ? -6.723 14.492 -1.083 1.00 93.62 189 CYS A O 1
ATOM 1536 N N . PRO A 1 190 ? -6.327 15.409 -3.077 1.00 92.06 190 PRO A N 1
ATOM 1537 C CA . PRO A 1 190 ? -7.586 16.159 -3.089 1.00 92.06 190 PRO A CA 1
ATOM 1538 C C . PRO A 1 190 ? -8.834 15.259 -3.129 1.00 92.06 190 PRO A C 1
ATOM 1540 O O . PRO A 1 190 ? -9.917 15.714 -2.786 1.00 92.06 190 PRO A O 1
ATOM 1543 N N . ARG A 1 191 ? -8.702 13.973 -3.497 1.00 93.25 191 ARG A N 1
ATOM 1544 C CA . ARG A 1 191 ? -9.826 13.018 -3.506 1.00 93.25 191 ARG A CA 1
ATOM 1545 C C . ARG A 1 191 ? -10.061 12.371 -2.144 1.00 93.25 191 ARG A C 1
ATOM 1547 O O . ARG A 1 191 ? -11.158 12.442 -1.608 1.00 93.25 191 ARG A O 1
ATOM 1554 N N . CYS A 1 192 ? -9.056 11.689 -1.593 1.00 93.38 192 CYS A N 1
ATOM 1555 C CA . CYS A 1 192 ? -9.217 10.936 -0.342 1.00 93.38 192 CYS A CA 1
ATOM 1556 C C . CYS A 1 192 ? -8.712 11.679 0.901 1.00 93.38 192 CYS A C 1
ATOM 1558 O O . CYS A 1 192 ? -8.937 11.209 2.015 1.00 93.38 192 CYS A O 1
ATOM 1560 N N . ARG A 1 193 ? -8.032 12.819 0.726 1.00 94.44 193 ARG A N 1
ATOM 1561 C CA . ARG A 1 193 ? -7.393 13.633 1.775 1.00 94.44 193 ARG A CA 1
ATOM 1562 C C . ARG A 1 193 ? -6.289 12.931 2.564 1.00 94.44 193 ARG A C 1
ATOM 1564 O O . ARG A 1 193 ? -5.781 13.496 3.518 1.00 94.44 193 ARG A O 1
ATOM 1571 N N . TRP A 1 194 ? -5.892 11.721 2.183 1.00 95.06 194 TRP A N 1
ATOM 1572 C CA . TRP A 1 194 ? -4.787 11.016 2.831 1.00 95.06 194 TRP A CA 1
ATOM 1573 C C . TRP A 1 194 ? -3.435 11.601 2.400 1.00 95.06 194 TRP A C 1
ATOM 1575 O O . TRP A 1 194 ? -3.359 12.227 1.333 1.00 95.06 194 TRP A O 1
ATOM 1585 N N . PRO A 1 195 ? -2.389 11.430 3.225 1.00 95.31 195 PRO A N 1
ATOM 1586 C CA . PRO A 1 195 ? -1.088 12.029 2.992 1.00 95.31 195 PRO A CA 1
ATOM 1587 C C . PRO A 1 195 ? -0.443 11.459 1.736 1.00 95.31 195 PRO A C 1
ATOM 1589 O O . PRO A 1 195 ? -0.466 10.250 1.519 1.00 95.31 195 PRO A O 1
ATOM 1592 N N . VAL A 1 196 ? 0.118 12.319 0.901 1.00 94.50 196 VAL A N 1
ATOM 1593 C CA . VAL A 1 196 ? 0.821 11.923 -0.325 1.00 94.50 196 VAL A CA 1
ATOM 1594 C C . VAL A 1 196 ? 2.120 12.705 -0.435 1.00 94.50 196 VAL A C 1
ATOM 1596 O O . VAL A 1 196 ? 2.373 13.600 0.363 1.00 94.50 196 VAL A O 1
ATOM 1599 N N . SER A 1 197 ? 2.936 12.362 -1.422 1.00 92.31 197 SER A N 1
ATOM 1600 C CA . SER A 1 197 ? 4.060 13.185 -1.840 1.00 92.31 197 SER A CA 1
ATOM 1601 C C . SER A 1 197 ? 3.801 13.638 -3.269 1.00 92.31 197 SER A C 1
ATOM 1603 O O . SER A 1 197 ? 3.910 12.828 -4.191 1.00 92.31 197 SER A O 1
ATOM 1605 N N . ARG A 1 198 ? 3.388 14.897 -3.462 1.00 88.31 198 ARG A N 1
ATOM 1606 C CA . ARG A 1 198 ? 3.097 15.416 -4.811 1.00 88.31 198 ARG A CA 1
ATOM 1607 C C . ARG A 1 198 ? 4.365 15.594 -5.632 1.00 88.31 198 ARG A C 1
ATOM 1609 O O . ARG A 1 198 ? 4.303 15.469 -6.844 1.00 88.31 198 ARG A O 1
ATOM 1616 N N . GLU A 1 199 ? 5.493 15.825 -4.969 1.00 86.44 199 GLU A N 1
ATOM 1617 C CA . GLU A 1 199 ? 6.807 15.920 -5.605 1.00 86.44 199 GLU A CA 1
ATOM 1618 C C . GLU A 1 199 ? 7.187 14.605 -6.309 1.00 86.44 199 GLU A C 1
ATOM 1620 O O . GLU A 1 199 ? 7.639 14.620 -7.452 1.00 86.44 199 GLU A O 1
ATOM 1625 N N . PHE A 1 200 ? 6.945 13.454 -5.670 1.00 90.31 200 PHE A N 1
ATOM 1626 C CA . PHE A 1 200 ? 7.452 12.169 -6.163 1.00 90.31 200 PHE A CA 1
ATOM 1627 C C . PHE A 1 200 ? 6.383 11.251 -6.767 1.00 90.31 200 PHE A C 1
ATOM 1629 O O . PHE A 1 200 ? 6.637 10.578 -7.768 1.00 90.31 200 PHE A O 1
ATOM 1636 N N . TRP A 1 201 ? 5.200 11.146 -6.159 1.00 92.75 201 TRP A N 1
ATOM 1637 C CA . TRP A 1 201 ? 4.229 10.114 -6.529 1.00 92.75 201 TRP A CA 1
ATOM 1638 C C . TRP A 1 201 ? 3.359 10.537 -7.706 1.00 92.75 201 TRP A C 1
ATOM 1640 O O . TRP A 1 201 ? 2.688 11.560 -7.656 1.00 92.75 201 TRP A O 1
ATOM 1650 N N . ARG A 1 202 ? 3.277 9.673 -8.724 1.00 92.94 202 ARG A N 1
ATOM 1651 C CA . ARG A 1 202 ? 2.399 9.839 -9.898 1.00 92.94 202 ARG A CA 1
ATOM 1652 C C . ARG A 1 2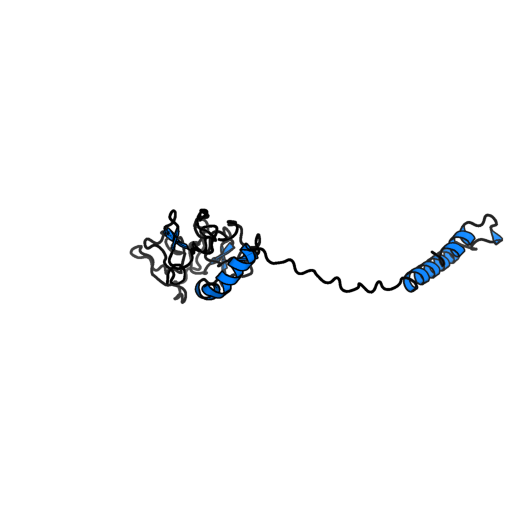02 ? 0.943 9.545 -9.603 1.00 92.94 202 ARG A C 1
ATOM 1654 O O . ARG A 1 202 ? 0.052 10.079 -10.265 1.00 92.94 202 ARG A O 1
ATOM 1661 N N . LEU A 1 203 ? 0.697 8.679 -8.629 1.00 95.06 203 LEU A N 1
ATOM 1662 C CA . LEU A 1 203 ? -0.634 8.307 -8.191 1.00 95.06 203 LEU A CA 1
ATOM 1663 C C . LEU A 1 203 ? -0.716 8.305 -6.669 1.00 95.06 203 LEU A C 1
ATOM 1665 O O . LEU A 1 203 ? 0.227 7.964 -5.958 1.00 95.06 203 LEU A O 1
ATOM 1669 N N . CYS A 1 204 ? -1.900 8.617 -6.162 1.00 95.50 204 CYS A N 1
ATOM 1670 C CA . CYS A 1 204 ? -2.232 8.451 -4.764 1.00 95.50 204 CYS A CA 1
ATOM 1671 C C . CYS A 1 204 ? -2.243 6.960 -4.405 1.00 95.50 204 CYS A C 1
ATOM 1673 O O . CYS A 1 204 ? -3.101 6.206 -4.872 1.00 95.50 204 CYS A O 1
ATOM 1675 N N . ALA A 1 205 ? -1.350 6.562 -3.497 1.00 96.19 205 ALA A N 1
ATOM 1676 C CA . ALA A 1 205 ? -1.204 5.186 -3.025 1.00 96.19 205 ALA A CA 1
ATOM 1677 C C . ALA A 1 205 ? -2.466 4.604 -2.352 1.00 96.19 205 ALA A C 1
ATOM 1679 O O . ALA A 1 205 ? -2.547 3.408 -2.089 1.00 96.19 205 ALA A O 1
ATOM 1680 N N . TRP A 1 206 ? -3.467 5.435 -2.054 1.00 95.12 206 TRP A N 1
ATOM 1681 C CA . TRP A 1 206 ? -4.637 5.055 -1.257 1.00 95.12 206 TRP A CA 1
ATOM 1682 C C . TRP A 1 206 ? -5.922 4.937 -2.072 1.00 95.12 206 TRP A C 1
ATOM 1684 O O . TRP A 1 206 ? -6.784 4.128 -1.741 1.00 95.12 206 TRP A O 1
ATOM 1694 N N . CYS A 1 207 ? -6.071 5.760 -3.115 1.00 94.88 207 CYS A N 1
ATOM 1695 C CA . CYS A 1 207 ? -7.283 5.804 -3.943 1.00 94.88 207 CYS A CA 1
ATOM 1696 C C . CYS A 1 207 ? -7.021 5.718 -5.452 1.00 94.88 207 CYS A C 1
ATOM 1698 O O . CYS A 1 207 ? -7.967 5.834 -6.230 1.00 94.88 207 CYS A O 1
ATOM 1700 N N . GLY A 1 208 ? -5.756 5.601 -5.872 1.00 94.88 208 GLY A N 1
ATOM 1701 C CA . GLY A 1 208 ? -5.371 5.420 -7.272 1.00 94.88 208 GLY A CA 1
ATOM 1702 C C . GLY A 1 208 ? -5.546 6.657 -8.156 1.00 94.88 208 GLY A C 1
ATOM 1703 O O . GLY A 1 208 ? -5.290 6.592 -9.354 1.00 94.88 208 GLY A O 1
ATOM 1704 N N . ARG A 1 209 ? -5.974 7.802 -7.604 1.00 94.50 209 ARG A N 1
ATOM 1705 C CA . ARG A 1 209 ? -6.062 9.063 -8.356 1.00 94.50 209 ARG A CA 1
ATOM 1706 C C . ARG A 1 209 ? -4.673 9.468 -8.861 1.00 94.50 209 ARG A C 1
ATOM 1708 O O . ARG A 1 209 ? -3.730 9.459 -8.078 1.00 94.50 209 ARG A O 1
ATOM 1715 N N . ARG A 1 210 ? -4.564 9.885 -10.126 1.00 92.12 210 ARG A N 1
ATOM 1716 C CA . ARG A 1 210 ? -3.351 10.527 -10.656 1.00 92.12 210 ARG A CA 1
ATOM 1717 C C . ARG A 1 210 ? -3.099 11.868 -9.973 1.00 92.1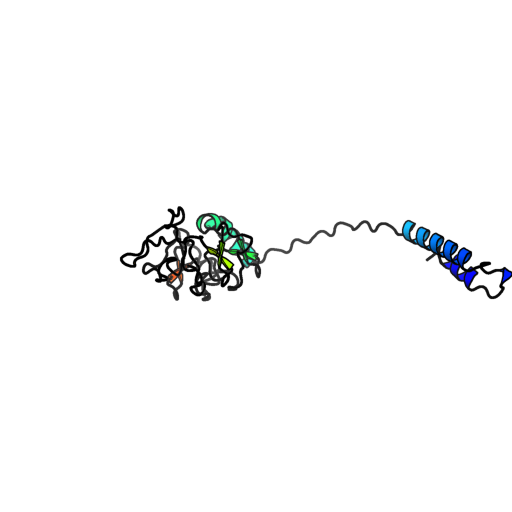2 210 ARG A C 1
ATOM 1719 O O . ARG A 1 210 ? -4.019 12.674 -9.833 1.00 92.12 210 ARG A O 1
ATOM 1726 N N . GLU A 1 211 ? -1.855 12.107 -9.589 1.00 85.50 211 GLU A N 1
ATOM 1727 C CA . GLU A 1 211 ? -1.413 13.387 -9.049 1.00 85.50 211 GLU A CA 1
ATOM 1728 C C . GLU A 1 211 ? -0.816 14.225 -10.193 1.00 85.50 211 GLU A C 1
ATOM 1730 O O . GLU A 1 211 ? 0.217 13.853 -10.746 1.00 85.50 211 GLU A O 1
ATOM 1735 N N . PRO A 1 212 ? -1.473 15.327 -10.607 1.00 70.19 212 PRO A N 1
ATOM 1736 C CA . PRO A 1 212 ? -1.067 16.085 -11.794 1.00 70.19 212 PRO A CA 1
ATOM 1737 C C . PRO A 1 212 ? 0.273 16.818 -11.629 1.00 70.19 212 PRO A C 1
ATOM 1739 O O . PRO A 1 212 ? 0.907 17.127 -12.627 1.00 70.19 212 PRO A O 1
ATOM 1742 N N . GLY A 1 213 ? 0.718 17.067 -10.391 1.00 66.88 213 GLY A N 1
ATOM 1743 C CA . GLY A 1 213 ? 2.012 17.695 -10.086 1.00 66.88 213 GLY A CA 1
ATOM 1744 C C . GLY A 1 213 ? 3.180 16.717 -9.922 1.00 66.88 213 GLY A C 1
ATOM 1745 O O . GLY A 1 213 ? 4.264 17.136 -9.536 1.00 66.88 213 GLY A O 1
ATOM 1746 N N . ALA A 1 214 ? 2.974 15.424 -10.176 1.00 66.88 214 ALA A N 1
ATOM 1747 C CA . ALA A 1 214 ? 3.990 14.406 -9.950 1.00 66.88 214 ALA A CA 1
ATOM 1748 C C . ALA A 1 214 ? 5.254 14.628 -10.785 1.00 66.88 214 ALA A C 1
ATOM 1750 O O . ALA A 1 214 ? 5.202 14.605 -12.015 1.00 66.88 214 ALA A O 1
ATOM 1751 N N . GLY A 1 215 ? 6.399 14.784 -10.120 1.00 57.38 215 GLY A N 1
ATOM 1752 C CA . GLY A 1 215 ? 7.676 15.060 -10.775 1.00 57.38 215 GLY A CA 1
ATOM 1753 C C . GLY A 1 215 ? 7.877 16.521 -11.181 1.00 57.38 215 GLY A C 1
ATOM 1754 O O . GLY A 1 215 ? 8.913 16.829 -11.769 1.00 57.38 215 GLY A O 1
ATOM 1755 N N . ALA A 1 216 ? 6.941 17.420 -10.853 1.00 59.50 216 ALA A N 1
ATOM 1756 C CA . ALA A 1 216 ? 7.221 18.847 -10.846 1.00 59.50 216 ALA A CA 1
ATOM 1757 C C . ALA A 1 216 ? 8.091 19.128 -9.616 1.00 59.50 216 ALA A C 1
ATOM 1759 O O . ALA A 1 216 ? 7.587 19.347 -8.515 1.00 59.50 216 ALA A O 1
ATOM 1760 N N . PHE A 1 217 ? 9.410 19.074 -9.798 1.00 56.94 217 PHE A N 1
ATOM 1761 C CA . PHE A 1 217 ? 10.349 19.658 -8.849 1.00 56.94 217 PHE A CA 1
ATOM 1762 C C . PHE A 1 217 ? 10.126 21.169 -8.886 1.00 56.94 217 PHE A C 1
ATOM 1764 O O . PHE A 1 217 ? 10.786 21.892 -9.629 1.00 56.94 217 PHE A O 1
ATOM 1771 N N . VAL A 1 218 ? 9.124 21.654 -8.156 1.00 51.22 21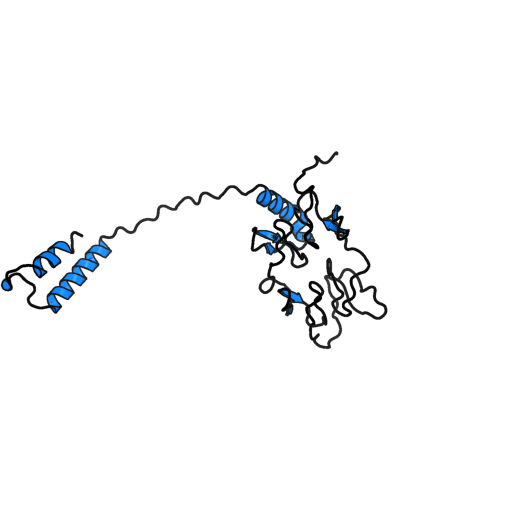8 VAL A N 1
ATOM 1772 C CA . VAL A 1 218 ? 9.021 23.083 -7.893 1.00 51.22 218 VAL A CA 1
ATOM 1773 C C . VAL A 1 218 ? 10.275 23.402 -7.095 1.00 51.22 218 VAL A C 1
ATOM 1775 O O . VAL A 1 218 ? 10.475 22.827 -6.026 1.00 51.22 218 VAL A O 1
ATOM 1778 N N . ALA A 1 219 ? 11.165 24.220 -7.661 1.00 41.72 219 ALA A N 1
ATOM 1779 C CA . ALA A 1 219 ? 12.350 24.689 -6.962 1.00 41.72 219 ALA A CA 1
ATOM 1780 C C . ALA A 1 219 ? 11.885 25.244 -5.614 1.00 41.72 219 ALA A C 1
ATOM 1782 O O . ALA A 1 219 ? 11.145 26.225 -5.577 1.00 41.72 219 ALA A O 1
ATOM 1783 N N . ALA A 1 220 ? 12.224 24.551 -4.527 1.00 39.06 220 ALA A N 1
ATOM 1784 C CA . ALA A 1 220 ? 11.835 24.975 -3.197 1.00 39.06 220 ALA A CA 1
ATOM 1785 C C . ALA A 1 220 ? 12.418 26.373 -2.976 1.00 39.06 220 ALA A C 1
ATOM 1787 O O . ALA A 1 220 ? 13.639 26.545 -2.956 1.00 39.06 220 ALA A O 1
ATOM 1788 N N . SER A 1 221 ? 11.544 27.374 -2.879 1.00 34.88 221 SER A N 1
ATOM 1789 C CA . SER A 1 221 ? 11.908 28.697 -2.393 1.00 34.88 221 SER A CA 1
ATOM 1790 C C . SER A 1 221 ? 12.479 28.519 -0.987 1.00 34.88 221 SER A C 1
ATOM 1792 O O . SER A 1 221 ? 11.835 27.903 -0.136 1.00 34.88 221 SER A O 1
ATOM 1794 N N . ARG A 1 222 ? 13.728 28.962 -0.821 1.00 33.94 222 ARG A N 1
ATOM 1795 C CA . ARG A 1 222 ? 14.431 29.035 0.462 1.00 33.94 222 ARG A CA 1
ATOM 1796 C C . ARG A 1 222 ? 13.709 29.959 1.430 1.00 33.94 222 ARG A C 1
ATOM 1798 O O . ARG A 1 222 ? 13.120 30.948 0.940 1.00 33.94 222 ARG A O 1
#

InterPro domains:
  IPR025874 Double zinc ribbon [PF12773] (80-131)

Radius of gyration: 31.98 Å; chains: 1; bounding box: 55×86×76 Å